Protein AF-A0A929V0P8-F1 (afdb_monomer)

Sequence (189 aa):
KQVPHEVINALYHPNKSDSSVAFAEKVAVSTLSLRKTYILVWSNYGGTAKPGGDFMGQGGRNIAGFTFLEFPRVARVGNKTTYTVGTQTFTEDEVLVLPGGVDPNDLYAGYSPSEASRRWATLDDYIADFQAGFFENGAVPAGQFIITAPTRQSFQESVAMLQDAHRGAGSNNNVTYTHRPVDSKTGKP

Solvent-accessible surface area (backbone atoms only — not comparable to full-atom values): 10633 Å² total; per-residue (Å²): 129,87,77,85,52,37,50,59,52,19,52,56,44,23,45,98,88,36,50,34,66,57,45,52,48,48,52,53,53,38,23,44,53,28,29,57,32,40,35,38,36,20,23,43,60,94,89,41,74,38,87,28,58,72,37,70,88,51,75,36,67,36,37,50,22,51,43,78,50,75,83,49,51,74,48,73,60,88,95,44,48,33,40,33,49,93,93,48,75,44,41,63,62,20,39,49,75,42,60,33,43,66,27,95,91,41,71,82,66,24,20,27,58,44,66,64,44,45,61,55,50,54,51,50,52,50,50,50,53,46,50,51,43,26,71,77,66,77,40,73,50,69,46,74,49,79,47,73,26,84,41,75,65,57,38,51,54,52,50,52,51,52,52,65,75,60,66,77,78,70,100,79,54,58,64,48,76,47,83,39,63,41,42,89,89,74,78,41,116

Foldseek 3Di:
DPDDQLVVVQCQDQDPPDGNVRVVVCVLVCLQADQKWKKFWWFADPNDTDTFDQCPVVVNPGTPHIDTDDPFDWDDDPPWIWTDDDPDIYTPRGMDMDGSDADPVHRPSGDHNNVVCVVVVVVVVVVVVQVVCCVVPVAGAQEEDEDEDQDPVRQVVVVVVVCVVPVPDDPHHHYHYDYDHQDPVPRHD

Nearest PDB structures (foldseek):
  9itd-assembly2_C  TM=4.470E-01  e=1.936E+00  Homo sapiens
  1a4i-assembly1_A  TM=4.552E-01  e=6.961E+00  Homo sapiens
  9isr-assembly2_C  TM=3.944E-01  e=5.055E+00  Homo sapiens
  9ise-assembly2_C  TM=3.914E-01  e=6.961E+00  Homo sapiens

Radius of gyration: 24.53 Å; Cα contacts (8 Å, |Δi|>4): 289; chains: 1; bounding box: 74×37×62 Å

Structure (mmCIF, N/CA/C/O backbone):
data_AF-A0A929V0P8-F1
#
_entry.id   AF-A0A929V0P8-F1
#
loop_
_atom_site.group_PDB
_atom_site.id
_atom_site.type_symbol
_atom_site.label_atom_id
_atom_site.label_alt_id
_atom_site.label_comp_id
_atom_site.label_asym_id
_atom_site.label_entity_id
_atom_site.label_seq_id
_atom_site.pdbx_PDB_ins_code
_atom_site.Cartn_x
_atom_site.Cartn_y
_atom_site.Cartn_z
_atom_site.occupancy
_atom_site.B_iso_or_equiv
_atom_site.auth_seq_id
_atom_site.auth_comp_id
_atom_site.auth_asym_id
_atom_site.auth_atom_id
_atom_site.pdbx_PDB_model_num
ATOM 1 N N . LYS A 1 1 ? 37.643 -3.644 -10.393 1.00 44.16 1 LYS A N 1
ATOM 2 C CA . LYS A 1 1 ? 36.555 -2.738 -10.841 1.00 44.16 1 LYS A CA 1
ATOM 3 C C . LYS A 1 1 ? 35.328 -3.056 -9.999 1.00 44.16 1 LYS A C 1
ATOM 5 O O . LYS A 1 1 ? 34.924 -4.209 -10.023 1.00 44.16 1 LYS A O 1
ATOM 10 N N . GLN A 1 2 ? 34.798 -2.104 -9.224 1.00 43.72 2 GLN A N 1
ATOM 11 C CA . GLN A 1 2 ? 33.484 -2.276 -8.593 1.00 43.72 2 GLN A CA 1
ATOM 12 C C . GLN A 1 2 ? 32.455 -2.463 -9.710 1.00 43.72 2 GLN A C 1
ATOM 14 O O . GLN A 1 2 ? 32.420 -1.669 -10.649 1.00 43.72 2 GLN A O 1
ATOM 19 N N . VAL A 1 3 ? 31.694 -3.550 -9.651 1.00 53.44 3 VAL A N 1
ATOM 20 C CA . VAL A 1 3 ? 30.548 -3.753 -10.535 1.00 53.44 3 VAL A CA 1
ATOM 21 C C . VAL A 1 3 ? 29.443 -2.845 -9.991 1.00 53.44 3 VAL A C 1
ATOM 23 O O . VAL A 1 3 ? 29.079 -3.011 -8.825 1.00 53.44 3 VAL A O 1
ATOM 26 N N . PRO A 1 4 ? 28.946 -1.859 -10.758 1.00 57.34 4 PRO A N 1
ATOM 27 C CA . PRO A 1 4 ? 27.806 -1.070 -10.324 1.00 57.34 4 PRO A CA 1
ATOM 28 C C . PRO A 1 4 ? 26.617 -2.017 -10.178 1.00 57.34 4 PRO A C 1
ATOM 30 O O . PRO A 1 4 ? 26.181 -2.641 -11.145 1.00 57.34 4 PRO A O 1
ATOM 33 N N . HIS A 1 5 ? 26.125 -2.165 -8.954 1.00 69.88 5 HIS A N 1
ATOM 34 C CA . HIS A 1 5 ? 24.860 -2.834 -8.713 1.00 69.88 5 HIS A CA 1
ATOM 35 C C . HIS A 1 5 ? 23.775 -1.760 -8.733 1.00 69.88 5 HIS A C 1
ATOM 37 O O . HIS A 1 5 ? 23.528 -1.117 -7.716 1.00 69.88 5 HIS A O 1
ATOM 43 N N . GLU A 1 6 ? 23.147 -1.563 -9.894 1.00 75.56 6 GLU A N 1
ATOM 44 C CA . GLU A 1 6 ? 22.036 -0.612 -10.089 1.00 75.56 6 GLU A CA 1
ATOM 45 C C . GLU A 1 6 ? 20.936 -0.801 -9.032 1.00 75.56 6 GLU A C 1
ATOM 47 O O . GLU A 1 6 ? 20.414 0.167 -8.492 1.00 75.56 6 GLU A O 1
ATOM 52 N N . VAL A 1 7 ? 20.692 -2.048 -8.616 1.00 77.00 7 VAL A N 1
ATOM 53 C CA . VAL A 1 7 ? 19.788 -2.385 -7.503 1.00 77.00 7 VAL A CA 1
ATOM 54 C C . VAL A 1 7 ? 20.213 -1.742 -6.181 1.00 77.00 7 VAL A C 1
ATOM 56 O O . VAL A 1 7 ? 19.381 -1.193 -5.468 1.00 77.00 7 VAL A O 1
ATOM 59 N N . ILE A 1 8 ? 21.502 -1.791 -5.836 1.00 80.88 8 ILE A N 1
ATOM 60 C CA . ILE A 1 8 ? 22.011 -1.194 -4.595 1.00 80.88 8 ILE A CA 1
ATOM 61 C C . ILE A 1 8 ? 21.879 0.327 -4.662 1.00 80.88 8 ILE A C 1
ATOM 63 O O . ILE A 1 8 ? 21.457 0.945 -3.690 1.00 80.88 8 ILE A O 1
ATOM 67 N N . ASN A 1 9 ? 22.163 0.931 -5.818 1.00 83.44 9 ASN A N 1
ATOM 68 C CA . ASN A 1 9 ? 21.961 2.364 -6.009 1.00 83.44 9 ASN A CA 1
ATOM 69 C C . ASN A 1 9 ? 20.478 2.752 -5.871 1.00 83.44 9 ASN A C 1
ATOM 71 O O . ASN A 1 9 ? 20.157 3.699 -5.157 1.00 83.44 9 ASN A O 1
ATOM 75 N N . ALA A 1 10 ? 19.575 1.966 -6.461 1.00 84.81 10 ALA A N 1
ATOM 76 C CA . ALA A 1 10 ? 18.136 2.138 -6.310 1.00 84.81 10 ALA A CA 1
ATOM 77 C C . ALA A 1 10 ? 17.666 1.934 -4.859 1.00 84.81 10 ALA A C 1
ATOM 79 O O . ALA A 1 10 ? 16.699 2.553 -4.450 1.00 84.81 10 ALA A O 1
ATOM 80 N N . LEU A 1 11 ? 18.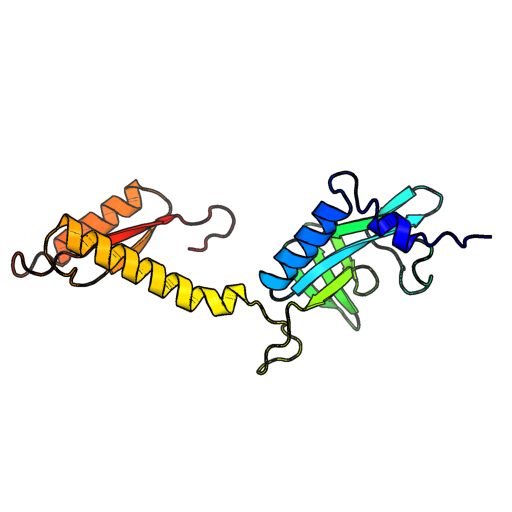334 1.124 -4.036 1.00 84.06 11 LEU A N 1
ATOM 81 C CA . LEU A 1 11 ? 18.018 1.036 -2.602 1.00 84.06 11 LEU A CA 1
ATOM 82 C C . LEU A 1 11 ? 18.519 2.252 -1.811 1.00 84.06 11 LEU A C 1
ATOM 84 O O . LEU A 1 11 ? 17.882 2.657 -0.838 1.00 84.06 11 LEU A O 1
ATOM 88 N N . TYR A 1 12 ? 19.640 2.853 -2.221 1.00 84.69 12 TYR A N 1
ATOM 89 C CA . TYR A 1 12 ? 20.137 4.090 -1.615 1.00 84.69 12 TYR A CA 1
ATOM 90 C C . TYR A 1 12 ? 19.301 5.318 -2.007 1.00 84.69 12 TYR A C 1
ATOM 92 O O . TYR A 1 12 ? 19.104 6.210 -1.181 1.00 84.69 12 TYR A O 1
ATOM 100 N N . HIS A 1 13 ? 18.776 5.333 -3.235 1.00 85.94 13 HIS A N 1
ATOM 101 C CA . HIS A 1 13 ? 17.943 6.399 -3.795 1.00 85.94 13 HIS A CA 1
ATOM 102 C C . HIS A 1 13 ? 16.663 5.811 -4.420 1.00 85.94 13 HIS A C 1
ATOM 104 O O . HIS A 1 13 ? 16.530 5.776 -5.645 1.00 85.94 13 HIS A O 1
ATOM 110 N N . PRO A 1 14 ? 15.719 5.328 -3.594 1.00 86.06 14 PRO A N 1
ATOM 111 C CA . PRO A 1 14 ? 14.552 4.576 -4.062 1.00 86.06 14 PRO A CA 1
ATOM 112 C C . PRO A 1 14 ? 13.595 5.405 -4.900 1.00 86.06 14 PRO A C 1
ATOM 114 O O . PRO A 1 14 ? 13.052 4.910 -5.887 1.00 86.06 14 PRO A O 1
ATOM 117 N N . ASN A 1 15 ? 13.390 6.666 -4.539 1.00 86.38 15 ASN A N 1
ATOM 118 C CA . ASN A 1 15 ? 12.610 7.610 -5.323 1.00 86.38 15 ASN A CA 1
ATOM 119 C C . ASN A 1 15 ? 13.004 9.048 -4.938 1.00 86.38 15 ASN A C 1
ATOM 121 O O . ASN A 1 15 ? 13.913 9.270 -4.142 1.00 86.38 15 ASN A O 1
ATOM 125 N N . LYS A 1 16 ? 12.330 10.044 -5.521 1.00 86.62 16 LYS A N 1
ATOM 126 C CA . LYS A 1 16 ? 12.611 11.466 -5.250 1.00 86.62 16 LYS A CA 1
ATOM 127 C C . LYS A 1 16 ? 12.125 11.948 -3.878 1.00 86.62 16 LYS A C 1
ATOM 129 O O . LYS A 1 16 ? 12.502 13.038 -3.463 1.00 86.62 16 LYS A O 1
ATOM 134 N N . SER A 1 17 ? 11.250 11.189 -3.229 1.00 85.81 17 SER A N 1
ATOM 135 C CA . SER A 1 17 ? 10.573 11.563 -1.986 1.00 85.81 17 SER A CA 1
ATOM 136 C C . SER A 1 17 ? 11.201 10.914 -0.754 1.00 85.81 17 SER A C 1
ATOM 138 O O . SER A 1 17 ? 11.116 11.482 0.330 1.00 85.81 17 SER A O 1
ATOM 140 N N . ASP A 1 18 ? 11.841 9.758 -0.919 1.00 87.06 18 ASP A N 1
ATOM 141 C CA . ASP A 1 18 ? 12.301 8.909 0.170 1.00 87.06 18 ASP A CA 1
ATOM 142 C C . ASP A 1 18 ? 13.815 8.721 0.141 1.00 87.06 18 ASP A C 1
ATOM 144 O O . ASP A 1 18 ? 14.406 8.380 -0.884 1.00 87.06 18 ASP A O 1
ATOM 148 N N . SER A 1 19 ? 14.437 8.878 1.310 1.00 88.50 19 SER A N 1
ATOM 149 C CA . SER A 1 19 ? 15.792 8.385 1.552 1.00 88.50 19 SER A CA 1
ATOM 150 C C . SER A 1 19 ? 15.785 6.864 1.729 1.00 88.50 19 SER A C 1
ATOM 152 O O . SER A 1 19 ? 14.743 6.261 1.993 1.00 88.50 19 SER A O 1
ATOM 154 N N . SER A 1 20 ? 16.959 6.236 1.654 1.00 87.88 20 SER A N 1
ATOM 155 C CA . SER A 1 20 ? 17.114 4.801 1.929 1.00 87.88 20 SER A CA 1
ATOM 156 C C . SER A 1 20 ? 16.545 4.380 3.287 1.00 87.88 20 SER A C 1
ATOM 158 O O . SER A 1 20 ? 15.873 3.356 3.389 1.00 87.88 20 SER A O 1
ATOM 160 N N . VAL A 1 21 ? 16.771 5.194 4.323 1.00 89.69 21 VAL A N 1
ATOM 161 C CA . VAL A 1 21 ? 16.290 4.939 5.687 1.00 89.69 21 VAL A CA 1
ATOM 162 C C . VAL A 1 21 ? 14.768 5.038 5.745 1.00 89.69 21 VAL A C 1
ATOM 164 O O . VAL A 1 21 ? 14.123 4.112 6.228 1.00 89.69 21 VAL A O 1
ATOM 167 N N . ALA A 1 22 ? 14.189 6.109 5.193 1.00 89.12 22 ALA A N 1
ATOM 168 C CA . ALA A 1 22 ? 12.739 6.293 5.175 1.00 89.12 22 ALA A CA 1
ATOM 169 C C . ALA A 1 22 ? 12.040 5.193 4.364 1.00 89.12 22 ALA A C 1
ATOM 171 O O . ALA A 1 22 ? 10.989 4.692 4.752 1.00 89.12 22 ALA A O 1
ATOM 172 N N . PHE A 1 23 ? 12.635 4.772 3.248 1.00 90.69 23 PHE A N 1
ATOM 173 C CA . PHE A 1 23 ? 12.118 3.667 2.452 1.00 90.69 23 PHE A CA 1
ATOM 174 C C . PHE A 1 23 ? 12.163 2.342 3.217 1.00 90.69 23 PHE A C 1
ATOM 176 O O . PHE A 1 23 ? 11.156 1.639 3.259 1.00 90.69 23 PHE A O 1
ATOM 183 N N . ALA A 1 24 ? 13.284 2.019 3.869 1.00 90.19 24 ALA A N 1
ATOM 184 C CA . ALA A 1 24 ? 13.404 0.814 4.688 1.00 90.19 24 ALA A CA 1
ATOM 185 C C . ALA A 1 24 ? 12.393 0.803 5.848 1.00 90.19 24 ALA A C 1
ATOM 187 O O . ALA A 1 24 ? 11.753 -0.218 6.098 1.00 90.19 24 ALA A O 1
ATOM 188 N N . GLU A 1 25 ? 12.192 1.946 6.507 1.00 91.50 25 GLU A N 1
ATOM 189 C CA . GLU A 1 25 ? 11.180 2.106 7.552 1.00 91.50 25 GLU A CA 1
ATOM 190 C C . GLU A 1 25 ? 9.766 1.872 7.005 1.00 91.50 25 GLU A C 1
ATOM 192 O O . GLU A 1 25 ? 9.008 1.087 7.573 1.00 91.50 25 GLU A O 1
ATOM 197 N N . LYS A 1 26 ? 9.423 2.453 5.849 1.00 91.31 26 LYS A N 1
ATOM 198 C CA . LYS A 1 26 ? 8.132 2.203 5.188 1.00 91.31 26 LYS A CA 1
ATOM 199 C C . LYS A 1 26 ? 7.945 0.737 4.809 1.00 91.31 26 LYS A C 1
ATOM 201 O O . LYS A 1 26 ? 6.844 0.210 4.974 1.00 91.31 26 LYS A O 1
ATOM 206 N N . VAL A 1 27 ? 8.989 0.052 4.332 1.00 90.50 27 VAL A N 1
ATOM 207 C CA . VAL A 1 27 ? 8.930 -1.397 4.072 1.00 90.50 27 VAL A CA 1
ATOM 208 C C . VAL A 1 27 ? 8.619 -2.147 5.367 1.00 90.50 27 VAL A C 1
ATOM 210 O O . VAL A 1 27 ? 7.708 -2.971 5.379 1.00 90.50 27 VAL A O 1
ATOM 213 N N . ALA A 1 28 ? 9.307 -1.838 6.467 1.00 88.75 28 ALA A N 1
ATOM 214 C CA . ALA A 1 28 ? 9.074 -2.492 7.752 1.00 88.75 28 ALA A CA 1
ATOM 215 C C . ALA A 1 28 ? 7.646 -2.249 8.273 1.00 88.75 28 ALA A C 1
ATOM 217 O O . ALA A 1 28 ? 6.920 -3.203 8.556 1.00 88.75 28 ALA A O 1
ATOM 218 N N . VAL A 1 29 ? 7.206 -0.989 8.327 1.00 89.44 29 VAL A N 1
ATOM 219 C CA . VAL A 1 29 ? 5.868 -0.610 8.809 1.00 89.44 29 VAL A CA 1
ATOM 220 C C . VAL A 1 29 ? 4.772 -1.230 7.947 1.00 89.44 29 VAL A C 1
ATOM 222 O O . VAL A 1 29 ? 3.825 -1.805 8.484 1.00 89.44 29 VAL A O 1
ATOM 225 N N . SER A 1 30 ? 4.897 -1.164 6.619 1.00 87.81 30 SER A N 1
ATOM 226 C CA . SER A 1 30 ? 3.900 -1.743 5.709 1.00 87.81 30 SER A CA 1
ATOM 227 C C . SER A 1 30 ? 3.808 -3.259 5.859 1.00 87.81 30 SER A C 1
ATOM 229 O O . SER A 1 30 ? 2.704 -3.785 5.929 1.00 87.81 30 SER A O 1
ATOM 231 N N . THR A 1 31 ? 4.940 -3.951 6.000 1.00 85.31 31 THR A N 1
ATOM 232 C CA . THR A 1 31 ? 4.988 -5.413 6.170 1.00 85.31 31 THR A CA 1
ATOM 233 C C . THR A 1 31 ? 4.362 -5.850 7.500 1.00 85.31 31 THR A C 1
ATOM 235 O O . THR A 1 31 ? 3.724 -6.894 7.567 1.00 85.31 31 THR A O 1
ATOM 238 N N . LEU A 1 32 ? 4.486 -5.043 8.558 1.00 83.56 32 LEU A N 1
ATOM 239 C CA . LEU A 1 32 ? 3.861 -5.316 9.860 1.00 83.56 32 LEU A CA 1
ATOM 240 C C . LEU A 1 32 ? 2.377 -4.924 9.922 1.00 83.56 32 LEU A C 1
ATOM 242 O O . LEU A 1 32 ? 1.624 -5.474 10.726 1.00 83.56 32 LEU A O 1
ATOM 246 N N . SER A 1 33 ? 1.956 -3.975 9.087 1.00 83.12 33 SER A N 1
ATOM 247 C CA . SER A 1 33 ? 0.598 -3.421 9.133 1.00 83.12 33 SER A CA 1
ATOM 248 C C . SER A 1 33 ? -0.337 -4.049 8.105 1.00 83.12 33 SER A C 1
ATOM 250 O O . SER A 1 33 ? -1.532 -4.211 8.352 1.00 83.12 33 SER A O 1
ATOM 252 N N . LEU A 1 34 ? 0.187 -4.438 6.945 1.00 85.25 34 LEU A N 1
ATOM 253 C CA . LEU A 1 34 ? -0.572 -4.961 5.816 1.00 85.25 34 LEU A CA 1
ATOM 254 C C . LEU A 1 34 ? -0.308 -6.455 5.651 1.00 85.25 34 LEU A C 1
ATOM 256 O O . LEU A 1 34 ? 0.777 -6.948 5.930 1.00 85.25 34 LEU A O 1
ATOM 260 N N . ARG A 1 35 ? -1.297 -7.192 5.130 1.00 84.31 35 ARG A N 1
ATOM 261 C CA . ARG A 1 35 ? -1.106 -8.621 4.818 1.00 84.31 35 ARG A CA 1
ATOM 262 C C . ARG A 1 35 ? -0.042 -8.828 3.739 1.00 84.31 35 ARG A C 1
ATOM 264 O O . ARG A 1 35 ? 0.700 -9.809 3.765 1.00 84.31 35 ARG A O 1
ATOM 271 N N . LYS A 1 36 ? 0.001 -7.906 2.775 1.00 89.19 36 LYS A N 1
ATOM 272 C CA . LYS A 1 36 ? 0.958 -7.867 1.670 1.00 89.19 36 LYS A CA 1
ATOM 273 C C . LYS A 1 36 ? 1.359 -6.426 1.396 1.00 89.19 36 LYS A C 1
ATOM 275 O O . LYS A 1 36 ? 0.489 -5.563 1.270 1.00 89.19 36 LYS A O 1
ATOM 280 N N . THR A 1 37 ? 2.655 -6.210 1.240 1.00 91.38 37 THR A N 1
ATOM 281 C CA . THR A 1 37 ? 3.232 -4.963 0.746 1.00 91.38 37 THR A CA 1
ATOM 282 C C . THR A 1 37 ? 3.552 -5.127 -0.732 1.00 91.38 37 THR A C 1
ATOM 284 O O . THR A 1 37 ? 4.218 -6.084 -1.125 1.00 91.38 37 THR A O 1
ATOM 287 N N . TYR A 1 38 ? 3.074 -4.192 -1.550 1.00 93.19 38 TYR A N 1
ATOM 288 C CA . TYR A 1 38 ? 3.276 -4.187 -2.997 1.00 93.19 38 TYR A CA 1
ATOM 289 C C . TYR A 1 38 ? 4.222 -3.049 -3.369 1.00 93.19 38 TYR A C 1
ATOM 291 O O . TYR A 1 38 ? 3.956 -1.888 -3.054 1.00 93.19 38 TYR A O 1
ATOM 299 N N . ILE A 1 39 ? 5.322 -3.374 -4.040 1.00 93.19 39 ILE A N 1
ATOM 300 C CA . ILE A 1 39 ? 6.343 -2.411 -4.453 1.00 93.19 39 ILE A CA 1
ATOM 301 C C . ILE A 1 39 ? 6.495 -2.506 -5.969 1.00 93.19 39 ILE A C 1
ATOM 303 O O . ILE A 1 39 ? 6.953 -3.517 -6.494 1.00 93.19 39 ILE A O 1
ATOM 307 N N . LEU A 1 40 ? 6.115 -1.445 -6.674 1.00 92.44 40 LEU A N 1
ATOM 308 C CA . LEU A 1 40 ? 6.374 -1.284 -8.097 1.00 92.44 40 LEU A CA 1
ATOM 309 C C . LEU A 1 40 ? 7.862 -1.023 -8.320 1.00 92.44 40 LEU A C 1
ATOM 311 O O . LEU A 1 40 ? 8.431 -0.097 -7.731 1.00 92.44 40 LEU A O 1
ATOM 315 N N . VAL A 1 41 ? 8.464 -1.803 -9.211 1.00 91.12 41 VAL A N 1
ATOM 316 C CA . VAL A 1 41 ? 9.830 -1.585 -9.680 1.00 91.12 41 VAL A CA 1
ATOM 317 C C . VAL A 1 41 ? 9.791 -0.637 -10.873 1.00 91.12 41 VAL A C 1
ATOM 319 O O . VAL A 1 41 ? 9.023 -0.822 -11.816 1.00 91.12 41 VAL A O 1
ATOM 322 N N . TRP A 1 42 ? 10.615 0.403 -10.829 1.00 90.19 42 TRP A N 1
ATOM 323 C CA . TRP A 1 42 ? 10.840 1.284 -11.967 1.00 90.19 42 TRP A CA 1
ATOM 324 C C . TRP A 1 42 ? 12.044 0.790 -12.746 1.00 90.19 42 TRP A C 1
ATOM 326 O O . TRP A 1 42 ? 13.086 0.514 -12.152 1.00 90.19 42 TRP A O 1
ATOM 336 N N . SER A 1 43 ? 11.925 0.737 -14.069 1.00 88.25 43 SER A N 1
ATOM 337 C CA . SER A 1 43 ? 13.014 0.324 -14.952 1.00 88.25 43 SER A CA 1
ATOM 338 C C . SER A 1 43 ? 13.589 1.511 -15.723 1.00 88.25 43 SER A C 1
ATOM 340 O O . SER A 1 43 ? 12.876 2.428 -16.135 1.00 88.25 43 SER A O 1
ATOM 342 N N . ASN A 1 44 ? 14.899 1.494 -15.940 1.00 84.56 44 ASN A N 1
ATOM 343 C CA . ASN A 1 44 ? 15.647 2.461 -16.721 1.00 84.56 44 ASN A CA 1
ATOM 344 C C . ASN A 1 44 ? 15.725 1.989 -18.176 1.00 84.56 44 ASN A C 1
ATOM 346 O O . ASN A 1 44 ? 16.389 1.001 -18.489 1.00 84.56 44 ASN A O 1
ATOM 350 N N . TYR A 1 45 ? 15.081 2.729 -19.074 1.00 79.12 45 TYR A N 1
ATOM 351 C CA . TYR A 1 45 ? 15.171 2.511 -20.512 1.00 79.12 45 TYR A CA 1
ATOM 352 C C . TYR A 1 45 ? 15.853 3.714 -21.158 1.00 79.12 45 TYR A C 1
ATOM 354 O O . TYR A 1 45 ? 15.247 4.775 -21.310 1.00 79.12 45 TYR A O 1
ATOM 362 N N . GLY A 1 46 ? 17.126 3.554 -21.532 1.00 73.44 46 GLY A N 1
ATOM 363 C CA . GLY A 1 46 ? 17.882 4.591 -22.241 1.00 73.44 46 GLY A CA 1
ATOM 364 C C . GLY A 1 46 ? 18.066 5.888 -21.444 1.00 73.44 46 GLY A C 1
ATOM 365 O O . GLY A 1 46 ? 18.012 6.967 -22.024 1.00 73.44 46 GLY A O 1
ATOM 366 N N . GLY A 1 47 ? 18.229 5.800 -20.120 1.00 76.19 47 GLY A N 1
ATOM 367 C CA . GLY A 1 47 ? 18.396 6.956 -19.230 1.00 76.19 47 GLY A CA 1
ATOM 368 C C . GLY A 1 47 ? 17.084 7.547 -18.708 1.00 76.19 47 GLY A C 1
ATOM 369 O O . GLY A 1 47 ? 17.114 8.498 -17.932 1.00 76.19 47 GLY A O 1
ATOM 370 N N . THR A 1 48 ? 15.933 6.993 -19.104 1.00 81.44 48 THR A N 1
ATOM 371 C CA . THR A 1 48 ? 14.616 7.427 -18.624 1.00 81.44 48 THR A CA 1
ATOM 372 C C . THR A 1 48 ? 13.999 6.362 -17.725 1.00 81.44 48 THR A C 1
ATOM 374 O O . THR A 1 48 ? 13.779 5.230 -18.158 1.00 81.44 48 THR A O 1
ATOM 377 N N . ALA A 1 49 ? 13.676 6.740 -16.487 1.00 85.38 49 ALA A N 1
ATOM 378 C CA . ALA A 1 49 ? 12.929 5.890 -15.566 1.00 85.38 49 ALA A CA 1
ATOM 379 C C . ALA A 1 49 ? 11.462 5.785 -16.010 1.00 85.38 49 ALA A C 1
ATOM 381 O O . ALA A 1 49 ? 10.788 6.800 -16.199 1.00 85.38 49 ALA A O 1
ATOM 382 N N . LYS A 1 50 ? 10.967 4.558 -16.168 1.00 86.75 50 LYS A N 1
ATOM 383 C CA . LYS A 1 50 ? 9.570 4.254 -16.492 1.00 86.75 50 LYS A CA 1
ATOM 384 C C . LYS A 1 50 ? 8.979 3.316 -15.434 1.00 86.75 50 LYS A C 1
ATOM 386 O O . LYS A 1 50 ? 9.717 2.484 -14.905 1.00 86.75 50 LYS A O 1
ATOM 391 N N . PRO A 1 51 ? 7.680 3.448 -15.111 1.00 87.19 51 PRO A N 1
ATOM 392 C CA . PRO A 1 51 ? 7.025 2.540 -14.179 1.00 87.19 51 PRO A CA 1
ATOM 393 C C . PRO A 1 51 ? 6.907 1.151 -14.814 1.00 87.19 51 PRO A C 1
ATOM 395 O O . PRO A 1 51 ? 6.501 1.043 -15.972 1.00 87.19 51 PRO A O 1
ATOM 398 N N . GLY A 1 52 ? 7.254 0.107 -14.061 1.00 82.38 52 GLY A N 1
ATOM 399 C CA . GLY A 1 52 ? 7.240 -1.273 -14.540 1.00 82.38 52 GLY A CA 1
ATOM 400 C C . GLY A 1 52 ? 8.403 -1.609 -15.476 1.00 82.38 52 GLY A C 1
ATOM 401 O O . GLY A 1 52 ? 9.476 -0.997 -15.421 1.00 82.38 52 GLY A O 1
ATOM 402 N N . GLY A 1 53 ? 8.187 -2.600 -16.337 1.00 75.88 53 GLY A N 1
ATOM 403 C CA . GLY A 1 53 ? 9.215 -3.211 -17.177 1.00 75.88 53 GLY A CA 1
ATOM 404 C C . GLY A 1 53 ? 9.790 -4.513 -16.612 1.00 75.88 53 GLY A C 1
ATOM 405 O O . GLY A 1 53 ? 9.699 -4.802 -15.423 1.00 75.88 53 GLY A O 1
ATOM 406 N N . ASP A 1 54 ? 10.394 -5.303 -17.499 1.00 71.25 54 ASP A N 1
ATOM 407 C CA . ASP A 1 54 ? 10.984 -6.600 -17.166 1.00 71.25 54 ASP A CA 1
ATOM 408 C C . ASP A 1 54 ? 12.302 -6.425 -16.390 1.00 71.25 54 ASP A C 1
ATOM 410 O O . ASP A 1 54 ? 13.381 -6.276 -16.977 1.00 71.25 54 ASP A O 1
ATOM 414 N N . PHE A 1 55 ? 12.216 -6.395 -15.057 1.00 70.69 55 PHE A N 1
ATOM 415 C CA . PHE A 1 55 ? 13.395 -6.362 -14.184 1.00 70.69 55 PHE A CA 1
ATOM 416 C C . PHE A 1 55 ? 13.946 -7.768 -13.893 1.00 70.69 55 PHE A C 1
ATOM 418 O O . PHE A 1 55 ? 15.145 -7.922 -13.631 1.00 70.69 55 PHE A O 1
ATOM 425 N N . MET A 1 56 ? 13.093 -8.797 -13.964 1.00 64.38 56 MET A N 1
ATOM 426 C CA . MET A 1 56 ? 13.457 -10.193 -13.698 1.00 64.38 56 MET A CA 1
ATOM 427 C C . MET A 1 56 ? 14.304 -10.782 -14.830 1.00 64.38 56 MET A C 1
ATOM 429 O O . MET A 1 56 ? 15.357 -11.368 -14.575 1.00 64.38 56 MET A O 1
ATOM 433 N N . GLY A 1 57 ? 13.914 -10.558 -16.085 1.00 62.41 57 GLY A N 1
ATOM 434 C CA . GLY A 1 57 ? 14.630 -11.028 -17.271 1.00 62.41 57 GLY A CA 1
ATOM 435 C C . GLY A 1 57 ? 15.993 -10.364 -17.483 1.00 62.41 57 GLY A C 1
ATOM 436 O O . GLY A 1 57 ? 16.836 -10.901 -18.201 1.00 62.41 57 GLY A O 1
ATOM 437 N N . GLN A 1 58 ? 16.260 -9.234 -16.818 1.00 65.19 58 GLN A N 1
ATOM 438 C CA . GLN A 1 58 ? 17.544 -8.522 -16.889 1.00 65.19 58 GLN A CA 1
ATOM 439 C C . GLN A 1 58 ? 18.388 -8.626 -15.611 1.00 65.19 58 GLN A C 1
ATOM 441 O O . GLN A 1 58 ? 19.403 -7.933 -15.483 1.00 65.19 58 GLN A O 1
ATOM 446 N N . GLY A 1 59 ? 17.999 -9.483 -14.658 1.00 65.50 59 GLY A N 1
ATOM 447 C CA . GLY A 1 59 ? 18.745 -9.700 -13.415 1.00 65.50 59 GLY A CA 1
ATOM 448 C C . GLY A 1 59 ? 18.932 -8.424 -12.587 1.00 65.50 59 GLY A C 1
ATOM 449 O O . GLY A 1 59 ? 19.993 -8.229 -11.993 1.00 65.50 59 GLY A O 1
ATOM 450 N N . GLY A 1 60 ? 17.948 -7.518 -12.612 1.00 68.25 60 GLY A N 1
ATOM 451 C CA . GLY A 1 60 ? 17.966 -6.257 -11.866 1.00 68.25 60 GLY A CA 1
ATOM 452 C C . GLY A 1 60 ? 18.927 -5.182 -12.394 1.00 68.25 60 GLY A C 1
ATOM 453 O O . GLY A 1 60 ? 19.134 -4.166 -11.735 1.00 68.25 60 GLY A O 1
ATOM 454 N N . ARG A 1 61 ? 19.528 -5.369 -13.577 1.00 73.44 61 ARG A N 1
ATOM 455 C CA . ARG A 1 61 ? 20.494 -4.412 -14.160 1.00 73.44 61 ARG A CA 1
ATOM 456 C C . ARG A 1 61 ? 19.869 -3.119 -14.673 1.00 73.44 61 ARG A C 1
ATOM 458 O O . ARG A 1 61 ? 20.588 -2.179 -14.980 1.00 73.44 61 ARG A O 1
ATOM 465 N N . ASN A 1 62 ? 18.553 -3.084 -14.799 1.00 81.62 62 ASN A N 1
ATOM 466 C CA . ASN A 1 62 ? 17.791 -1.954 -15.304 1.00 81.62 62 ASN A CA 1
ATOM 467 C C . ASN A 1 62 ? 16.948 -1.289 -14.212 1.00 81.62 62 ASN A C 1
ATOM 469 O O . ASN A 1 62 ? 16.105 -0.476 -14.551 1.00 81.62 62 ASN A O 1
ATOM 473 N N . ILE A 1 63 ? 17.132 -1.596 -12.926 1.00 86.56 63 ILE A N 1
ATOM 474 C CA . ILE A 1 63 ? 16.300 -0.990 -11.877 1.00 86.56 63 ILE A CA 1
ATOM 475 C C . ILE A 1 63 ? 16.681 0.482 -11.682 1.00 86.56 63 ILE A C 1
ATOM 477 O O . ILE A 1 63 ? 17.835 0.809 -11.426 1.00 86.56 63 ILE A O 1
ATOM 481 N N . ALA A 1 64 ? 15.688 1.361 -11.793 1.00 88.06 64 ALA A N 1
ATOM 482 C CA . ALA A 1 64 ? 15.799 2.804 -11.604 1.00 88.06 64 ALA A CA 1
ATOM 483 C C . ALA A 1 64 ? 15.290 3.281 -10.235 1.00 88.06 64 ALA A C 1
ATOM 485 O O . ALA A 1 64 ? 15.623 4.388 -9.822 1.00 88.06 64 ALA A O 1
ATOM 486 N N . GLY A 1 65 ? 14.446 2.494 -9.562 1.00 89.88 65 GLY A N 1
ATOM 487 C CA . GLY A 1 65 ? 13.837 2.887 -8.292 1.00 89.88 65 GLY A CA 1
ATOM 488 C C . GLY A 1 65 ? 12.600 2.071 -7.930 1.00 89.88 65 GLY A C 1
ATOM 489 O O . GLY A 1 65 ? 12.270 1.081 -8.587 1.00 89.88 65 GLY A O 1
ATOM 490 N N . PHE A 1 66 ? 11.908 2.516 -6.883 1.00 91.88 66 PHE A N 1
ATOM 491 C CA . PHE A 1 66 ? 10.794 1.807 -6.261 1.00 91.88 66 PHE A CA 1
ATOM 492 C C . PHE A 1 66 ? 9.660 2.752 -5.855 1.00 91.88 66 PHE A C 1
ATOM 494 O O . PHE A 1 66 ? 9.871 3.899 -5.454 1.00 91.88 66 PHE A O 1
ATOM 501 N N . THR A 1 67 ? 8.424 2.266 -5.917 1.00 92.06 67 THR A N 1
ATOM 502 C CA . THR A 1 67 ? 7.248 2.990 -5.411 1.00 92.06 67 THR A CA 1
ATOM 503 C C . THR A 1 67 ? 6.272 2.022 -4.765 1.00 92.06 67 THR A C 1
ATOM 505 O O . THR A 1 67 ? 6.015 0.951 -5.304 1.00 92.06 67 THR A O 1
ATOM 508 N N . PHE A 1 68 ? 5.714 2.390 -3.615 1.00 92.06 68 PHE A N 1
ATOM 509 C CA . PHE A 1 68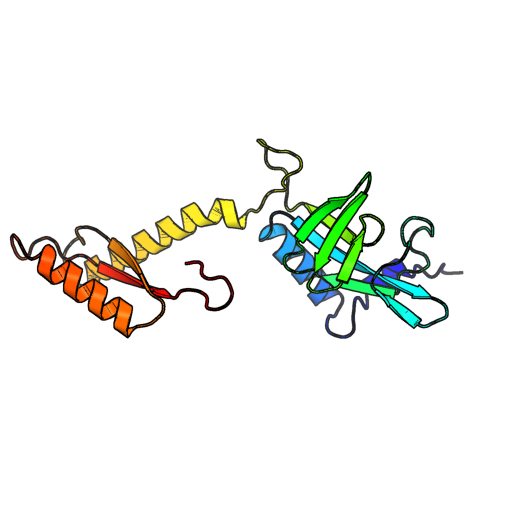 ? 4.676 1.590 -2.971 1.00 92.06 68 PHE A CA 1
ATOM 510 C C . PHE A 1 68 ? 3.368 1.687 -3.755 1.00 92.06 68 PHE A C 1
ATOM 512 O O . PHE A 1 68 ? 2.919 2.780 -4.099 1.00 92.06 68 PHE A O 1
ATOM 519 N N . LEU A 1 69 ? 2.753 0.538 -4.023 1.00 90.75 69 LEU A N 1
ATOM 520 C CA . LEU A 1 69 ? 1.397 0.471 -4.547 1.00 90.75 69 LEU A CA 1
ATOM 521 C C . LEU A 1 69 ? 0.440 0.320 -3.368 1.00 90.75 69 LEU A C 1
ATOM 523 O O . LEU A 1 69 ? 0.367 -0.733 -2.733 1.00 90.75 69 LEU A O 1
ATOM 527 N N . GLU A 1 70 ? -0.294 1.385 -3.076 1.00 83.69 70 GLU A N 1
ATOM 528 C CA . GLU A 1 70 ? -1.309 1.381 -2.030 1.00 83.69 70 GLU A CA 1
ATOM 529 C C . GLU A 1 70 ? -2.603 0.757 -2.561 1.00 83.69 70 GLU A C 1
ATOM 531 O O . GLU A 1 70 ? -3.166 1.203 -3.560 1.00 83.69 70 GLU A O 1
ATOM 536 N N . PHE A 1 71 ? -3.066 -0.293 -1.881 1.00 83.12 71 PHE A N 1
ATOM 537 C CA . PHE A 1 71 ? -4.335 -0.980 -2.149 1.00 83.12 71 PHE A CA 1
ATOM 538 C C . PHE A 1 71 ? -4.577 -1.363 -3.626 1.00 83.12 71 PHE A C 1
ATOM 540 O O . PHE A 1 71 ? -5.652 -1.073 -4.164 1.00 83.12 71 PHE A O 1
ATOM 547 N N . PRO A 1 72 ? -3.630 -2.042 -4.305 1.00 89.75 72 PRO A N 1
ATOM 548 C CA . PRO A 1 72 ? -3.855 -2.469 -5.675 1.00 89.75 72 PRO A CA 1
ATOM 549 C C . PRO A 1 72 ? -4.996 -3.482 -5.739 1.00 89.75 72 PRO A C 1
ATOM 551 O O . PRO A 1 72 ? -5.093 -4.407 -4.927 1.00 89.75 72 PRO A O 1
ATOM 554 N N . ARG A 1 73 ? -5.834 -3.361 -6.768 1.00 88.62 73 ARG A N 1
ATOM 555 C CA . ARG A 1 73 ? -6.766 -4.427 -7.124 1.00 88.62 73 ARG A CA 1
ATOM 556 C C . ARG A 1 73 ? -5.964 -5.566 -7.743 1.00 88.62 73 ARG A C 1
ATOM 558 O O . ARG A 1 73 ? -5.392 -5.401 -8.820 1.00 88.62 73 ARG A O 1
ATOM 565 N N . VAL A 1 74 ? -5.944 -6.707 -7.063 1.00 89.62 74 VAL A N 1
ATOM 566 C CA . VAL A 1 74 ? -5.265 -7.921 -7.527 1.00 89.62 74 VAL A CA 1
ATOM 567 C C . VAL A 1 74 ? -6.251 -8.783 -8.305 1.00 89.62 74 VAL A C 1
ATOM 569 O O . VAL A 1 74 ? -7.330 -9.102 -7.804 1.00 89.62 74 VAL A O 1
ATOM 572 N N . ALA A 1 75 ? -5.891 -9.167 -9.524 1.00 88.44 75 ALA A N 1
ATOM 573 C CA . ALA A 1 75 ? -6.667 -10.095 -10.337 1.00 88.44 75 ALA A CA 1
ATOM 574 C C . ALA A 1 75 ? -5.740 -11.091 -11.035 1.00 88.44 75 ALA A C 1
ATOM 576 O O . ALA A 1 75 ? -4.566 -10.816 -11.262 1.00 88.44 75 ALA A O 1
ATOM 577 N N . ARG A 1 76 ? -6.268 -12.261 -11.394 1.00 87.56 76 ARG A N 1
ATOM 578 C CA . ARG A 1 76 ? -5.572 -13.199 -12.275 1.00 87.56 76 ARG A CA 1
ATOM 579 C C . ARG A 1 76 ? -6.185 -13.082 -13.662 1.00 87.56 76 ARG A C 1
ATOM 581 O O . ARG A 1 76 ? -7.377 -13.331 -13.825 1.00 87.56 76 ARG A O 1
ATOM 588 N N . VAL A 1 77 ? -5.389 -12.660 -14.640 1.00 85.75 77 VAL A N 1
ATOM 589 C CA . VAL A 1 77 ? -5.81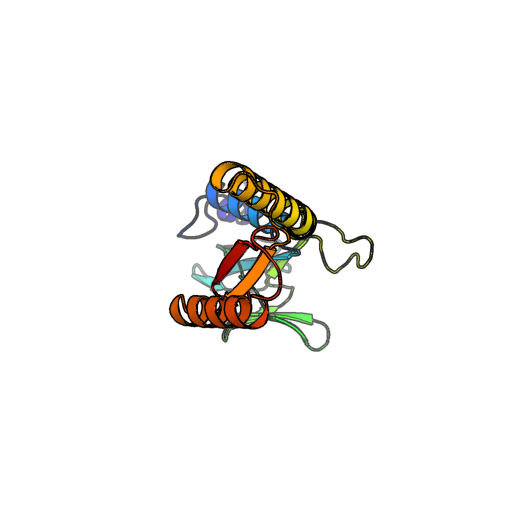9 -12.507 -16.035 1.00 85.75 77 VAL A CA 1
ATOM 590 C C . VAL A 1 77 ? -4.987 -13.469 -16.876 1.00 85.75 77 VAL A C 1
ATOM 592 O O . VAL A 1 77 ? -3.783 -13.287 -17.054 1.00 85.75 77 VAL A O 1
ATOM 595 N N . GLY A 1 78 ? -5.621 -14.546 -17.345 1.00 85.06 78 GLY A N 1
ATOM 596 C CA . GLY A 1 78 ? -4.907 -15.669 -17.953 1.00 85.06 78 GLY A CA 1
ATOM 597 C C . GLY A 1 78 ? -3.970 -16.341 -16.944 1.00 85.06 78 GLY A C 1
ATOM 598 O O . GLY A 1 78 ? -4.398 -16.738 -15.860 1.00 85.06 78 GLY A O 1
ATOM 599 N N . ASN A 1 79 ? -2.683 -16.441 -17.290 1.00 85.94 79 ASN A N 1
ATOM 600 C CA . ASN A 1 79 ? -1.669 -17.076 -16.442 1.00 85.94 79 ASN A CA 1
ATOM 601 C C . ASN A 1 79 ? -0.900 -16.110 -15.533 1.00 85.94 79 ASN A C 1
ATOM 603 O O . ASN A 1 79 ? -0.132 -16.590 -14.702 1.00 85.94 79 ASN A O 1
ATOM 607 N N . LYS A 1 80 ? -1.110 -14.794 -15.659 1.00 86.00 80 LYS A N 1
ATOM 608 C CA . LYS A 1 80 ? -0.369 -13.784 -14.896 1.00 86.00 80 LYS A CA 1
ATOM 609 C C . LYS A 1 80 ? -1.237 -13.124 -13.836 1.00 86.00 80 LYS A C 1
ATOM 611 O O . LYS A 1 80 ? -2.433 -12.883 -14.035 1.00 86.00 80 LYS A O 1
ATOM 616 N N . THR A 1 81 ? -0.611 -12.801 -12.714 1.00 90.12 81 THR A N 1
ATOM 617 C CA . THR A 1 81 ? -1.205 -11.936 -11.696 1.00 90.12 81 THR A CA 1
ATOM 618 C C . THR A 1 81 ? -1.048 -10.480 -12.124 1.00 90.12 81 THR A C 1
ATOM 620 O O . THR A 1 81 ? 0.032 -10.066 -12.549 1.00 90.12 81 THR A O 1
ATOM 623 N N . THR A 1 82 ? -2.127 -9.706 -12.037 1.00 92.31 82 THR A N 1
ATOM 624 C CA . THR A 1 82 ? -2.147 -8.279 -12.356 1.00 92.31 82 THR A CA 1
ATOM 625 C C . THR A 1 82 ? -2.492 -7.442 -11.131 1.00 92.31 82 THR A C 1
ATOM 627 O O . THR A 1 82 ? -3.305 -7.833 -10.288 1.00 92.31 82 THR A O 1
ATOM 630 N N . TYR A 1 83 ? -1.870 -6.269 -11.050 1.00 93.19 83 TYR A N 1
ATOM 631 C CA . TYR A 1 83 ? -2.007 -5.292 -9.976 1.00 93.19 83 TYR A CA 1
ATOM 632 C C . TYR A 1 83 ? -2.474 -3.976 -10.586 1.00 93.19 83 TYR A C 1
ATOM 634 O O . TYR A 1 83 ? -1.739 -3.341 -11.338 1.00 93.19 83 TYR A O 1
ATOM 642 N N . THR A 1 84 ? -3.712 -3.579 -10.303 1.00 91.62 84 THR A N 1
ATOM 643 C CA . THR A 1 84 ? -4.300 -2.355 -10.865 1.00 91.62 84 THR A CA 1
ATOM 644 C C . THR A 1 84 ? -4.398 -1.265 -9.806 1.00 91.62 84 THR A C 1
ATOM 646 O O . THR A 1 84 ? -4.994 -1.488 -8.752 1.00 91.62 84 THR A O 1
ATOM 649 N N . VAL A 1 85 ? -3.863 -0.079 -10.102 1.00 88.81 85 VAL A N 1
ATOM 650 C CA . VAL A 1 85 ? -4.001 1.135 -9.283 1.00 88.81 85 VAL A CA 1
ATOM 651 C C . VAL A 1 85 ? -4.489 2.268 -10.183 1.00 88.81 85 VAL A C 1
ATOM 653 O O . VAL A 1 85 ? -3.814 2.663 -11.133 1.00 88.81 85 VAL A O 1
ATOM 656 N N . GLY A 1 86 ? -5.689 2.784 -9.908 1.00 86.62 86 GLY A N 1
ATOM 657 C CA . GLY A 1 86 ? -6.336 3.767 -10.778 1.00 86.62 86 GLY A CA 1
ATOM 658 C C . GLY A 1 86 ? -6.534 3.217 -12.195 1.00 86.62 86 GLY A C 1
ATOM 659 O O . GLY A 1 86 ? -7.224 2.219 -12.383 1.00 86.62 86 GLY A O 1
ATOM 660 N N . THR A 1 87 ? -5.921 3.864 -13.187 1.00 86.62 87 THR A N 1
ATOM 661 C CA . THR A 1 87 ? -5.958 3.448 -14.601 1.00 86.62 87 THR A CA 1
ATOM 662 C C . THR A 1 87 ? -4.752 2.606 -15.024 1.00 86.62 87 THR A C 1
ATOM 664 O O . THR A 1 87 ? -4.715 2.119 -16.152 1.00 86.62 87 THR A O 1
ATOM 667 N N . GLN A 1 88 ? -3.760 2.430 -14.146 1.00 88.81 88 GLN A N 1
ATOM 668 C CA . GLN A 1 88 ? -2.528 1.709 -14.453 1.00 88.81 88 GLN A CA 1
ATOM 669 C C . GLN A 1 88 ? -2.638 0.255 -14.005 1.00 88.81 88 GLN A C 1
ATOM 671 O O . GLN A 1 88 ? -3.087 -0.032 -12.896 1.00 88.81 88 GLN A O 1
ATOM 676 N N . THR A 1 89 ? -2.225 -0.663 -14.877 1.00 91.38 89 THR A N 1
ATOM 677 C CA . THR A 1 89 ? -2.181 -2.101 -14.598 1.00 91.38 89 THR A CA 1
ATOM 678 C C . THR A 1 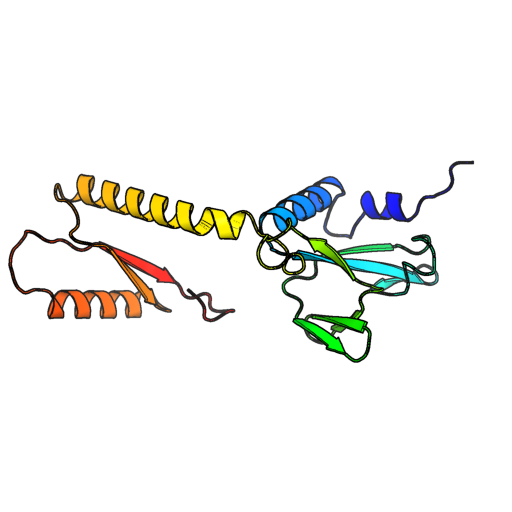89 ? -0.758 -2.594 -14.782 1.00 91.38 89 THR A C 1
ATOM 680 O O . THR A 1 89 ? -0.167 -2.372 -15.834 1.00 91.38 89 THR A O 1
ATOM 683 N N . PHE A 1 90 ? -0.251 -3.280 -13.767 1.00 91.75 90 PHE A N 1
ATOM 684 C CA . PHE A 1 90 ? 1.069 -3.895 -13.742 1.00 91.75 90 PHE A CA 1
ATOM 685 C C . PHE A 1 90 ? 0.938 -5.409 -13.612 1.00 91.75 90 PHE A C 1
ATOM 687 O O . PHE A 1 90 ? -0.111 -5.923 -13.213 1.00 91.75 90 PHE A O 1
ATOM 694 N N . THR A 1 91 ? 2.003 -6.126 -13.930 1.00 90.88 91 THR A N 1
ATOM 695 C CA . THR A 1 91 ? 2.077 -7.588 -13.853 1.00 90.88 91 THR A CA 1
ATOM 696 C C . THR A 1 91 ? 3.015 -8.054 -12.738 1.00 90.88 91 THR A C 1
ATOM 698 O O . THR A 1 91 ? 3.730 -7.262 -12.126 1.00 90.88 91 THR A O 1
ATOM 701 N N . GLU A 1 92 ? 3.015 -9.355 -12.456 1.00 87.19 92 GLU A N 1
ATOM 702 C CA . GLU A 1 92 ? 3.944 -9.992 -11.507 1.00 87.19 92 GLU A CA 1
ATOM 703 C C . GLU A 1 92 ? 5.431 -9.815 -11.853 1.00 87.19 92 GLU A C 1
ATOM 705 O O . GLU A 1 92 ? 6.266 -9.874 -10.957 1.00 87.19 92 GLU A O 1
ATOM 710 N N . ASP A 1 93 ? 5.754 -9.506 -13.113 1.00 86.56 93 ASP A N 1
ATOM 711 C CA . ASP A 1 93 ? 7.121 -9.204 -13.559 1.00 86.56 93 ASP A CA 1
ATOM 712 C C . ASP A 1 93 ? 7.549 -7.758 -13.248 1.00 86.56 93 ASP A C 1
ATOM 714 O O . ASP A 1 93 ? 8.677 -7.376 -13.539 1.00 86.56 93 ASP A O 1
ATOM 718 N N . GLU A 1 94 ? 6.652 -6.941 -12.686 1.00 89.00 94 GLU A N 1
ATOM 719 C CA . GLU A 1 94 ? 6.839 -5.498 -12.463 1.00 89.00 94 GLU A CA 1
ATOM 720 C C . GLU A 1 94 ? 6.628 -5.096 -10.995 1.00 89.00 94 GLU A C 1
ATOM 722 O O . GLU A 1 94 ? 7.050 -4.018 -10.567 1.00 89.00 94 GLU A O 1
ATOM 727 N N . VAL A 1 95 ? 5.984 -5.962 -10.208 1.00 91.19 95 VAL A N 1
ATOM 728 C CA . VAL A 1 95 ? 5.604 -5.698 -8.818 1.00 91.19 95 VAL A CA 1
ATOM 729 C C . VAL A 1 95 ? 6.216 -6.741 -7.893 1.00 91.19 95 VAL A C 1
ATOM 731 O O . VAL A 1 95 ? 5.910 -7.929 -7.967 1.00 91.19 95 VAL A O 1
ATOM 734 N N . LEU A 1 96 ? 7.029 -6.275 -6.951 1.00 90.00 96 LEU A N 1
ATOM 735 C CA . LEU A 1 96 ? 7.497 -7.067 -5.823 1.00 90.00 96 LEU A CA 1
ATOM 736 C C . LEU A 1 96 ? 6.392 -7.169 -4.771 1.00 90.00 96 LEU A C 1
ATOM 738 O O . LEU A 1 96 ? 5.823 -6.160 -4.349 1.00 90.00 96 LEU A O 1
ATOM 742 N N . VAL A 1 97 ? 6.114 -8.392 -4.322 1.00 90.75 97 VAL A N 1
ATOM 743 C CA . VAL A 1 97 ? 5.128 -8.666 -3.273 1.00 90.75 97 VAL A CA 1
ATOM 744 C C . VAL A 1 97 ? 5.835 -9.230 -2.054 1.00 90.75 97 VAL A C 1
ATOM 746 O O . VAL A 1 97 ? 6.389 -10.326 -2.104 1.00 90.75 97 VAL A O 1
ATOM 749 N N . LEU A 1 98 ? 5.788 -8.489 -0.951 1.00 89.12 98 LEU A N 1
ATOM 750 C CA . LEU A 1 98 ? 6.334 -8.912 0.332 1.00 89.12 98 LEU A CA 1
ATOM 751 C C . LEU A 1 98 ? 5.173 -9.334 1.245 1.00 89.12 98 LEU A C 1
ATOM 753 O O . LEU A 1 98 ? 4.347 -8.488 1.601 1.00 89.12 98 LEU A O 1
ATOM 757 N N . PRO A 1 99 ? 5.045 -10.623 1.599 1.00 84.56 99 PRO A N 1
ATOM 758 C CA . PRO A 1 99 ? 4.050 -11.050 2.575 1.00 84.56 99 PRO A CA 1
ATOM 759 C C . PRO A 1 99 ? 4.467 -10.600 3.984 1.00 84.56 99 PRO A C 1
ATOM 761 O O . PRO A 1 99 ? 5.616 -10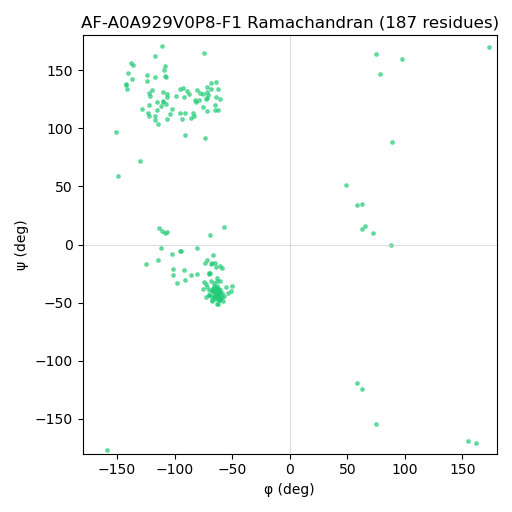.791 4.376 1.00 84.56 99 PRO A O 1
ATOM 764 N N . GLY A 1 100 ? 3.525 -10.057 4.765 1.00 75.69 100 GLY A N 1
ATOM 765 C CA . 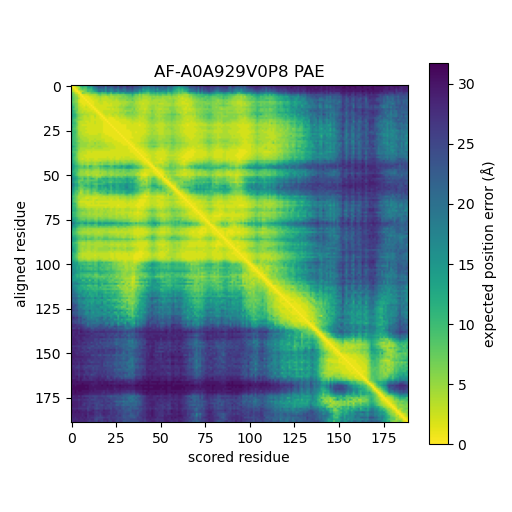GLY A 1 100 ? 3.748 -9.646 6.166 1.00 75.69 100 GLY A CA 1
ATOM 766 C C . GLY A 1 100 ? 4.018 -10.799 7.141 1.00 75.69 100 GLY A C 1
ATOM 767 O O . GLY A 1 100 ? 4.387 -10.609 8.297 1.00 75.69 100 GLY A O 1
ATOM 768 N N . GLY A 1 101 ? 3.838 -12.021 6.654 1.00 77.44 101 GLY A N 1
ATOM 769 C CA . GLY A 1 101 ? 3.957 -13.278 7.369 1.00 77.44 101 GLY A CA 1
ATOM 770 C C . GLY A 1 101 ? 3.092 -14.323 6.674 1.00 77.44 101 GLY A C 1
ATOM 771 O O . GLY A 1 101 ? 2.586 -14.091 5.572 1.00 77.44 101 GLY A O 1
ATOM 772 N N . VAL A 1 102 ? 2.903 -15.463 7.327 1.00 76.06 102 VAL A N 1
ATOM 773 C CA . VAL A 1 102 ? 2.132 -16.586 6.788 1.00 76.06 102 VAL A CA 1
ATOM 774 C C . VAL A 1 102 ? 0.905 -16.801 7.665 1.00 76.06 102 VAL A C 1
ATOM 776 O O . VAL A 1 102 ? 1.040 -16.997 8.871 1.00 76.06 102 VAL A O 1
ATOM 779 N N . ASP A 1 103 ? -0.288 -16.742 7.073 1.00 75.62 103 ASP A N 1
ATOM 780 C CA . ASP A 1 103 ? -1.517 -17.132 7.766 1.00 75.62 103 ASP A CA 1
ATOM 781 C C . ASP A 1 103 ? -1.603 -18.668 7.757 1.00 75.62 103 ASP A C 1
ATOM 783 O O . ASP A 1 103 ? -1.544 -19.264 6.679 1.00 75.62 103 ASP A O 1
ATOM 787 N N . PRO A 1 104 ? -1.724 -19.341 8.916 1.00 72.88 104 PRO A N 1
ATOM 788 C CA . PRO A 1 104 ? -1.784 -20.801 8.971 1.00 72.88 104 PRO A CA 1
ATOM 789 C C . PRO A 1 104 ? -3.016 -21.394 8.269 1.00 72.88 104 PRO A C 1
ATOM 791 O O . PRO A 1 104 ? -3.000 -22.576 7.932 1.00 72.88 104 PRO A O 1
ATOM 794 N N . ASN A 1 105 ? -4.070 -20.604 8.038 1.00 75.69 105 ASN A N 1
ATOM 795 C CA . ASN A 1 105 ? -5.287 -21.051 7.354 1.00 75.69 105 ASN A CA 1
ATOM 796 C C . ASN A 1 105 ? -5.241 -20.805 5.838 1.00 75.69 105 ASN A C 1
ATOM 798 O O . ASN A 1 105 ? -5.966 -21.458 5.092 1.00 75.69 105 ASN A O 1
ATOM 802 N N . ASP A 1 106 ? -4.398 -19.875 5.384 1.00 75.12 106 ASP A N 1
ATOM 803 C CA . ASP A 1 106 ? -4.137 -19.603 3.970 1.00 75.12 106 ASP A CA 1
ATOM 804 C C . ASP A 1 106 ? -2.710 -19.071 3.805 1.00 75.12 106 ASP A C 1
ATOM 806 O O . ASP A 1 106 ? -2.431 -17.873 3.929 1.00 75.12 106 ASP A O 1
ATOM 810 N N . LEU A 1 107 ? -1.795 -19.981 3.467 1.00 76.50 107 LEU A N 1
ATOM 811 C CA . LEU A 1 107 ? -0.369 -19.677 3.359 1.00 76.50 107 LEU A CA 1
ATOM 812 C C . LEU A 1 107 ? -0.061 -18.597 2.302 1.00 76.50 107 LEU A C 1
ATOM 814 O O . LEU A 1 107 ? 1.011 -17.995 2.341 1.00 76.50 107 LEU A O 1
ATOM 818 N N . TYR A 1 108 ? -0.985 -18.325 1.371 1.00 76.94 108 TYR A N 1
ATOM 819 C CA . TYR A 1 108 ? -0.815 -17.349 0.295 1.00 76.94 108 TYR A CA 1
ATOM 820 C C . TYR A 1 108 ? -1.546 -16.026 0.542 1.00 76.94 108 TYR A C 1
ATOM 822 O O . TYR A 1 108 ? -1.325 -15.071 -0.212 1.00 76.94 108 TYR A O 1
ATOM 830 N N . ALA A 1 109 ? -2.386 -15.918 1.574 1.00 73.31 109 ALA A N 1
ATOM 831 C CA . ALA A 1 109 ? -3.096 -14.681 1.912 1.00 73.31 109 ALA A CA 1
ATOM 832 C C . ALA A 1 109 ? -2.166 -13.588 2.462 1.00 73.31 109 ALA A C 1
ATOM 834 O O . ALA A 1 109 ? -2.456 -12.396 2.313 1.00 73.31 109 ALA A O 1
ATOM 835 N N . GLY A 1 110 ? -1.034 -13.988 3.046 1.00 76.25 110 GLY A N 1
ATOM 836 C CA . GLY A 1 110 ? -0.202 -13.120 3.873 1.00 76.25 110 GLY A CA 1
ATOM 837 C C . GLY A 1 110 ? -0.828 -12.879 5.251 1.00 76.25 110 GLY A C 1
ATOM 838 O O . GLY A 1 110 ? -2.018 -13.110 5.460 1.00 76.25 110 GLY A O 1
ATOM 839 N N . TYR A 1 111 ? -0.033 -12.390 6.197 1.00 78.25 111 TYR A N 1
ATOM 840 C CA . TYR A 1 111 ? -0.458 -12.136 7.574 1.00 78.25 111 TYR A CA 1
ATOM 841 C C . TYR A 1 111 ? -0.199 -10.678 7.954 1.00 78.25 111 TYR A C 1
ATOM 843 O O . TYR A 1 111 ? 0.819 -10.121 7.562 1.00 78.25 111 TYR A O 1
ATOM 851 N N . SER A 1 112 ? -1.116 -10.061 8.705 1.00 78.25 112 SER A N 1
ATOM 852 C CA . SER A 1 112 ? -0.936 -8.716 9.269 1.00 78.25 112 SER A CA 1
ATOM 853 C C . SER A 1 112 ? -0.956 -8.810 10.797 1.00 78.25 112 SER A C 1
ATOM 855 O O . SER A 1 112 ? -2.018 -9.068 11.375 1.00 78.25 112 SER A O 1
ATOM 857 N N . PRO A 1 113 ? 0.190 -8.590 11.468 1.00 71.06 113 PRO A N 1
ATOM 858 C CA . PRO A 1 113 ? 0.243 -8.425 12.916 1.00 71.06 113 PRO A CA 1
ATOM 859 C C . PRO A 1 113 ? -0.746 -7.380 13.441 1.00 71.06 113 PRO A C 1
ATOM 861 O O . PRO A 1 113 ? -1.399 -7.623 14.452 1.00 71.06 113 PRO A O 1
ATOM 864 N N . SER A 1 114 ? -0.929 -6.256 12.742 1.00 71.12 114 SER A N 1
ATOM 865 C CA . SER A 1 114 ? -1.900 -5.231 13.146 1.00 71.12 114 SER A CA 1
ATOM 866 C C . SER A 1 114 ? -3.340 -5.739 13.160 1.00 71.12 114 SER A C 1
ATOM 868 O O . SER A 1 114 ? -4.075 -5.415 14.086 1.00 71.12 114 SER A O 1
ATOM 870 N N . GLU A 1 115 ? -3.753 -6.568 12.197 1.00 70.94 115 GLU A N 1
ATOM 871 C CA . GLU A 1 115 ? -5.095 -7.171 12.199 1.00 70.94 115 GLU A CA 1
ATOM 872 C C . GLU A 1 115 ? -5.292 -8.139 13.378 1.00 70.94 115 GLU A C 1
ATOM 874 O O . GLU A 1 115 ? -6.373 -8.182 13.969 1.00 70.94 115 GLU A O 1
ATOM 879 N N . ALA A 1 116 ? -4.246 -8.870 13.775 1.00 67.88 116 ALA A N 1
ATOM 880 C CA . ALA A 1 116 ? -4.285 -9.728 14.959 1.00 67.88 116 ALA A CA 1
ATOM 881 C C . ALA A 1 116 ? -4.339 -8.913 16.263 1.00 67.88 116 ALA A C 1
ATOM 883 O O . ALA A 1 116 ? -5.151 -9.200 17.147 1.00 67.88 116 ALA A O 1
ATOM 884 N N . SER A 1 117 ? -3.532 -7.855 16.357 1.00 71.00 117 SER A N 1
ATOM 885 C CA . SER A 1 117 ? -3.505 -6.943 17.504 1.00 71.00 117 SER A CA 1
ATOM 886 C C . SER A 1 117 ? -4.762 -6.083 17.608 1.00 71.00 117 SER A C 1
ATOM 888 O O . SER A 1 117 ? -5.120 -5.675 18.707 1.00 71.00 117 SER A O 1
ATOM 890 N N . ARG A 1 118 ? -5.483 -5.841 16.505 1.00 73.12 118 ARG A N 1
ATOM 891 C CA . ARG A 1 118 ? -6.692 -5.001 16.475 1.00 73.12 118 ARG A CA 1
ATOM 892 C C . ARG A 1 118 ? -7.751 -5.451 17.474 1.00 73.12 118 ARG A C 1
ATOM 894 O O . ARG A 1 118 ? -8.417 -4.611 18.072 1.00 73.12 118 ARG A O 1
ATOM 901 N N . ARG A 1 119 ? -7.902 -6.764 17.681 1.00 69.38 119 ARG A N 1
ATOM 902 C CA . ARG A 1 119 ? -8.842 -7.310 18.675 1.00 69.38 119 ARG A CA 1
ATOM 903 C C . ARG A 1 119 ? -8.443 -6.929 20.099 1.00 69.38 119 ARG A C 1
ATOM 905 O O . ARG A 1 119 ? -9.302 -6.526 20.870 1.00 69.38 119 ARG A O 1
ATOM 912 N N . TRP A 1 120 ? -7.154 -7.020 20.415 1.00 69.38 120 TRP A N 1
ATOM 913 C CA . TRP A 1 120 ? -6.616 -6.622 21.714 1.00 69.38 120 TRP A CA 1
ATOM 914 C C . TRP A 1 120 ? -6.675 -5.113 21.921 1.00 69.38 120 TRP A C 1
ATOM 916 O O . TRP A 1 120 ? -7.146 -4.683 22.962 1.00 69.38 120 TRP A O 1
ATOM 926 N N . ALA A 1 121 ? -6.304 -4.322 20.913 1.00 71.19 121 ALA A N 1
ATOM 927 C CA . ALA A 1 121 ? -6.422 -2.866 20.963 1.00 71.19 121 ALA A CA 1
ATOM 928 C C . ALA A 1 121 ? -7.876 -2.423 21.199 1.00 71.19 121 ALA A C 1
ATOM 930 O O . ALA A 1 121 ? -8.130 -1.586 22.047 1.00 71.19 121 ALA A O 1
ATOM 931 N N . THR A 1 122 ? -8.847 -3.063 20.534 1.00 71.50 122 THR A N 1
ATOM 932 C CA . THR A 1 122 ? -10.276 -2.768 20.755 1.00 71.50 122 THR A CA 1
ATOM 933 C C . THR A 1 122 ? -10.719 -3.085 22.189 1.00 71.50 122 THR A C 1
ATOM 935 O O . THR A 1 122 ? -11.551 -2.374 22.745 1.00 71.50 122 THR A O 1
ATOM 938 N N . LEU A 1 123 ? -10.195 -4.160 22.789 1.00 68.50 123 LEU A N 1
ATOM 939 C CA . LEU A 1 123 ? -10.475 -4.494 24.189 1.00 68.50 123 LEU A CA 1
ATOM 940 C C . LEU A 1 123 ? -9.819 -3.502 25.152 1.00 68.50 123 LEU A C 1
ATOM 942 O O . LEU A 1 123 ? -10.435 -3.148 26.151 1.00 68.50 123 LEU A O 1
ATOM 946 N N . ASP A 1 124 ? -8.599 -3.063 24.857 1.00 71.88 124 ASP A N 1
ATOM 947 C CA . ASP A 1 124 ? -7.875 -2.084 25.668 1.00 71.88 124 ASP A CA 1
ATOM 948 C C . ASP A 1 124 ? -8.576 -0.718 25.635 1.00 71.88 124 ASP A C 1
ATOM 950 O O . ASP A 1 124 ? -8.858 -0.153 26.689 1.00 71.88 124 ASP A O 1
ATOM 954 N N . ASP A 1 125 ? -8.995 -0.263 24.448 1.00 74.94 125 ASP A N 1
ATOM 955 C CA . ASP A 1 125 ? -9.816 0.943 24.269 1.00 74.94 125 ASP A CA 1
ATOM 956 C C . ASP A 1 125 ? -11.132 0.842 25.062 1.00 74.94 125 ASP A C 1
ATOM 958 O O . ASP A 1 125 ? -11.513 1.774 25.768 1.00 74.94 125 ASP A O 1
ATOM 962 N N . TYR A 1 126 ? -11.806 -0.315 25.013 1.00 72.25 126 TYR A N 1
ATOM 963 C CA . TYR A 1 126 ? -13.020 -0.563 25.800 1.00 72.25 126 TYR A CA 1
ATOM 964 C C . TYR A 1 126 ? -12.757 -0.489 27.312 1.00 72.25 126 TYR A C 1
ATOM 966 O O . TYR A 1 126 ? -13.549 0.089 28.054 1.00 72.25 126 TYR A O 1
ATOM 974 N N . ILE A 1 127 ? -11.651 -1.067 27.794 1.00 71.44 127 ILE A N 1
ATOM 975 C CA . ILE A 1 127 ? -11.273 -1.006 29.213 1.00 71.44 127 ILE A CA 1
ATOM 976 C C . ILE A 1 127 ? -10.944 0.432 29.619 1.00 71.44 127 ILE A C 1
ATOM 978 O O . ILE A 1 127 ? -11.344 0.854 30.704 1.00 71.44 127 ILE A O 1
ATOM 982 N N . ALA A 1 128 ? -10.247 1.188 28.773 1.00 74.19 128 ALA A N 1
ATOM 983 C CA . ALA A 1 128 ? -9.927 2.586 29.025 1.00 74.19 128 ALA A CA 1
ATOM 984 C C . ALA A 1 128 ? -11.201 3.439 29.128 1.00 74.19 128 ALA A C 1
ATOM 986 O O . ALA A 1 128 ? -11.365 4.173 30.104 1.00 74.19 128 ALA A O 1
ATOM 987 N N . ASP A 1 129 ? -12.143 3.273 28.197 1.00 67.50 129 ASP A N 1
ATOM 988 C CA . ASP A 1 129 ? -13.444 3.954 28.224 1.00 67.50 129 ASP A CA 1
ATOM 989 C C . ASP A 1 129 ? -14.280 3.539 29.447 1.00 67.50 129 ASP A C 1
ATOM 991 O O . ASP A 1 129 ? -14.944 4.367 30.079 1.00 67.50 129 ASP A O 1
ATOM 995 N N . PHE A 1 130 ? -14.213 2.263 29.836 1.00 68.62 130 PHE A N 1
ATOM 996 C CA . PHE A 1 130 ? -14.856 1.750 31.043 1.00 68.62 130 PHE A CA 1
ATOM 997 C C . PHE A 1 130 ? -14.274 2.377 32.318 1.00 68.62 130 PHE A C 1
ATOM 999 O O . PHE A 1 130 ? -15.026 2.799 33.199 1.00 68.62 130 PHE A O 1
ATOM 1006 N N . GLN A 1 131 ? -12.945 2.469 32.420 1.00 68.69 131 GLN A N 1
ATOM 1007 C CA . GLN A 1 131 ? -12.260 3.103 33.548 1.00 68.69 131 GLN A CA 1
ATOM 1008 C C . GLN A 1 131 ? -12.559 4.601 33.610 1.00 68.69 131 GLN A C 1
ATOM 1010 O O . GLN A 1 131 ? -12.888 5.103 34.683 1.00 68.69 131 GLN A O 1
ATOM 1015 N N . ALA A 1 132 ? -12.508 5.305 32.477 1.00 67.25 132 ALA A N 1
ATOM 1016 C CA . ALA A 1 132 ? -12.868 6.718 32.398 1.00 67.25 132 ALA A CA 1
ATOM 1017 C C . ALA A 1 132 ? -14.311 6.950 32.877 1.00 67.25 132 ALA A C 1
ATOM 1019 O O . ALA A 1 132 ? -14.541 7.772 33.764 1.00 67.25 132 ALA A O 1
ATOM 1020 N N . GLY A 1 133 ? -15.270 6.153 32.390 1.00 59.34 133 GLY A N 1
ATOM 1021 C CA . GLY A 1 133 ? -16.667 6.229 32.822 1.00 59.34 133 GLY A CA 1
ATOM 1022 C C . GLY A 1 133 ? -16.865 5.938 34.314 1.00 59.34 133 GLY A C 1
ATOM 1023 O O . GLY A 1 133 ? -17.657 6.621 34.968 1.00 59.34 133 GLY A O 1
ATOM 1024 N N . PHE A 1 134 ? -16.117 4.976 34.866 1.00 62.03 134 PHE A N 1
ATOM 1025 C CA . PHE A 1 134 ? -16.131 4.655 36.294 1.00 62.03 134 PHE A CA 1
ATOM 1026 C C . PHE A 1 134 ? -15.598 5.807 37.159 1.00 62.03 134 PHE A C 1
ATOM 1028 O O . PHE A 1 134 ? -16.212 6.137 38.175 1.00 62.03 134 PHE A O 1
ATOM 1035 N N . PHE A 1 135 ? -14.492 6.447 36.761 1.00 65.19 135 PHE A N 1
ATOM 1036 C CA . PHE A 1 135 ? -13.910 7.571 37.503 1.00 65.19 135 PHE A CA 1
ATOM 1037 C C . PHE A 1 135 ? -14.733 8.860 37.394 1.00 65.19 135 PHE A C 1
ATOM 1039 O O . PHE A 1 135 ? -14.829 9.589 38.379 1.00 65.19 135 PHE A O 1
ATOM 1046 N N . GLU A 1 136 ? -15.343 9.143 36.240 1.00 63.78 136 GLU A N 1
ATOM 1047 C CA . GLU A 1 136 ? -16.153 10.353 36.048 1.00 63.78 136 GLU A CA 1
ATOM 1048 C C . GLU A 1 136 ? -17.523 10.272 36.733 1.00 63.78 136 GLU A C 1
ATOM 105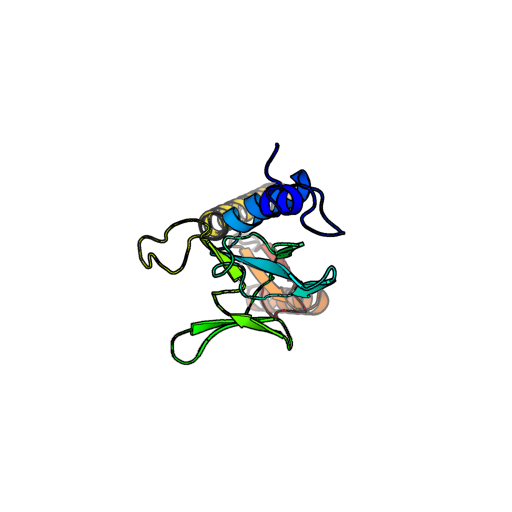0 O O . GLU A 1 136 ? -17.989 11.264 37.291 1.00 63.78 136 GLU A O 1
ATOM 1055 N N . ASN A 1 137 ? -18.172 9.102 36.714 1.00 57.28 137 ASN A N 1
ATOM 1056 C CA . ASN A 1 137 ? -19.564 8.962 37.161 1.00 57.28 137 ASN A CA 1
ATOM 1057 C C . ASN A 1 137 ? -19.735 8.151 38.456 1.00 57.28 137 ASN A C 1
ATOM 1059 O O . ASN A 1 137 ? -20.862 8.002 38.927 1.00 57.28 137 ASN A O 1
ATOM 1063 N N . GLY A 1 138 ? -18.656 7.598 39.026 1.00 50.97 138 GLY A N 1
ATOM 1064 C CA . GLY A 1 138 ? -18.703 6.778 40.245 1.00 50.97 138 GLY A CA 1
ATOM 1065 C C . GLY A 1 138 ? -19.520 5.486 40.103 1.00 50.97 138 GLY A C 1
ATOM 1066 O O . GLY A 1 138 ? -19.862 4.856 41.103 1.00 50.97 138 GLY A O 1
ATOM 1067 N N . ALA A 1 139 ? -19.857 5.102 38.872 1.00 50.91 139 ALA A N 1
ATOM 1068 C CA . ALA A 1 139 ? -20.701 3.966 38.547 1.00 50.91 139 ALA A CA 1
ATOM 1069 C C . ALA A 1 139 ? -20.099 3.189 37.376 1.00 50.91 139 ALA A C 1
ATOM 1071 O O . ALA A 1 139 ? -19.564 3.768 36.433 1.00 50.91 139 ALA A O 1
ATOM 1072 N N . VAL A 1 140 ? -20.213 1.863 37.439 1.00 53.84 140 VAL A N 1
ATOM 1073 C CA . VAL A 1 140 ? -19.867 0.965 36.336 1.00 53.84 140 VAL A CA 1
ATOM 1074 C C . VAL A 1 140 ? -20.824 1.244 35.169 1.00 53.84 140 VAL A C 1
ATOM 1076 O O . VAL A 1 140 ? -22.034 1.095 35.366 1.00 53.84 140 VAL A O 1
ATOM 1079 N N . PRO A 1 141 ? -20.340 1.648 33.975 1.00 53.88 141 PRO A N 1
ATOM 1080 C CA . PRO A 1 141 ? -21.223 1.791 32.832 1.00 53.88 141 PRO A CA 1
ATOM 1081 C C . PRO A 1 141 ? -21.840 0.434 32.487 1.00 53.88 141 PRO A C 1
ATOM 1083 O O . PRO A 1 141 ? -21.147 -0.582 32.426 1.00 53.88 141 PRO A O 1
ATOM 1086 N N . ALA A 1 142 ? -23.150 0.412 32.254 1.00 54.75 142 ALA A N 1
ATOM 1087 C CA . ALA A 1 142 ? -23.900 -0.820 31.987 1.00 54.75 142 ALA A CA 1
ATOM 1088 C C . ALA A 1 142 ? -23.549 -1.469 30.638 1.00 54.75 142 ALA A C 1
ATOM 1090 O O . ALA A 1 142 ? -23.873 -2.629 30.386 1.00 54.75 142 ALA A O 1
ATOM 1091 N N . GLY A 1 143 ? -22.907 -0.695 29.762 1.00 56.84 143 GLY A N 1
ATOM 1092 C CA . GLY A 1 143 ? -22.448 -1.081 28.439 1.00 56.84 143 GLY A CA 1
ATOM 1093 C C . GLY A 1 143 ? -21.912 0.130 27.675 1.00 56.84 143 GLY A C 1
ATOM 1094 O O . GLY A 1 143 ? -22.092 1.277 28.094 1.00 56.84 143 GLY A O 1
ATOM 1095 N N . GLN A 1 144 ? -21.268 -0.132 26.539 1.00 61.88 144 GLN A N 1
ATOM 1096 C CA . GLN A 1 144 ? -20.803 0.890 25.604 1.00 61.88 144 GLN A CA 1
ATOM 1097 C C . GLN A 1 144 ? -21.421 0.638 24.229 1.00 61.88 144 GLN A C 1
ATOM 1099 O O . GLN A 1 144 ? -21.337 -0.474 23.704 1.00 61.88 144 GLN A O 1
ATOM 1104 N N . PHE A 1 145 ? -22.005 1.673 23.623 1.00 63.59 145 PHE A N 1
ATOM 1105 C CA . PHE A 1 145 ? -22.424 1.631 22.222 1.00 63.59 145 PHE A CA 1
ATOM 1106 C C . PHE A 1 145 ? -21.488 2.491 21.379 1.00 63.59 145 PHE A C 1
ATOM 1108 O O . PHE A 1 145 ? -21.373 3.703 21.575 1.00 63.59 145 PHE A O 1
ATOM 1115 N N . ILE A 1 146 ? -20.845 1.861 20.398 1.00 64.56 146 ILE A N 1
ATOM 1116 C CA . ILE A 1 146 ? -20.099 2.574 19.363 1.00 64.56 146 ILE A CA 1
ATOM 1117 C C . ILE A 1 146 ? -21.092 2.951 18.266 1.00 64.56 146 ILE A C 1
ATOM 1119 O O . ILE A 1 146 ? -21.569 2.089 17.526 1.00 64.56 146 ILE A O 1
ATOM 1123 N N . ILE A 1 147 ? -21.402 4.240 18.149 1.00 67.06 147 ILE A N 1
ATOM 1124 C CA . ILE A 1 147 ? -22.290 4.744 17.099 1.00 67.06 147 ILE A CA 1
ATOM 1125 C C . ILE A 1 147 ? -21.419 5.216 15.939 1.00 67.06 147 ILE A C 1
ATOM 1127 O O . ILE A 1 147 ? -20.672 6.195 16.041 1.00 67.06 147 ILE A O 1
ATOM 1131 N N . THR A 1 148 ? -21.532 4.503 14.821 1.00 66.94 148 THR A N 1
ATOM 1132 C CA . THR A 1 148 ? -20.886 4.883 13.563 1.00 66.94 148 THR A CA 1
ATOM 1133 C C . THR A 1 148 ? -21.773 5.895 12.853 1.00 66.94 148 THR A C 1
ATOM 1135 O O . THR A 1 148 ? -22.882 5.554 12.447 1.00 66.94 148 THR A O 1
ATOM 1138 N N . ALA A 1 149 ? -21.308 7.137 12.723 1.00 71.88 149 ALA A N 1
ATOM 1139 C CA . ALA A 1 149 ? -22.109 8.210 12.139 1.00 71.88 149 ALA A CA 1
ATOM 1140 C C . ALA A 1 149 ? -21.247 9.143 11.270 1.00 71.88 149 ALA A C 1
ATOM 1142 O O . ALA A 1 14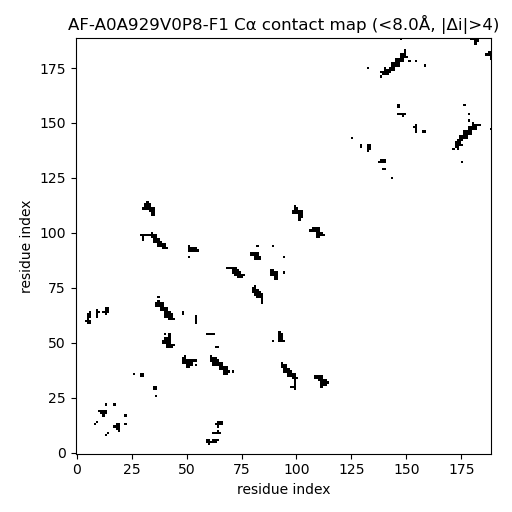9 ? -20.139 9.504 11.682 1.00 71.88 149 ALA A O 1
ATOM 1143 N N . PRO A 1 150 ? -21.730 9.569 10.089 1.00 65.69 150 PRO A N 1
ATOM 1144 C CA . PRO A 1 150 ? -20.961 10.405 9.166 1.00 65.69 150 PRO A CA 1
ATOM 1145 C C . PRO A 1 150 ? -20.739 11.832 9.687 1.00 65.69 150 PRO A C 1
ATOM 1147 O O . PRO A 1 150 ? -19.773 12.483 9.299 1.00 65.69 150 PRO A O 1
ATOM 1150 N N . THR A 1 151 ? -21.605 12.331 10.576 1.00 73.12 151 THR A N 1
ATOM 1151 C CA . THR A 1 151 ? -21.483 13.670 11.173 1.00 73.12 151 THR A CA 1
ATOM 1152 C C . THR A 1 151 ? -21.750 13.643 12.675 1.00 73.12 151 THR A C 1
ATOM 1154 O O . THR A 1 151 ? -22.504 12.807 13.178 1.00 73.12 151 THR A O 1
ATOM 1157 N N . ARG A 1 152 ? -21.184 14.610 13.407 1.00 70.75 152 ARG A N 1
ATOM 1158 C CA . ARG A 1 152 ? -21.410 14.756 14.856 1.00 70.75 152 ARG A CA 1
ATOM 1159 C C . ARG A 1 152 ? -22.884 14.994 15.206 1.00 70.75 152 ARG A C 1
ATOM 1161 O O . ARG A 1 152 ? -23.338 14.542 16.249 1.00 70.75 152 ARG A O 1
ATOM 1168 N N . GLN A 1 153 ? -23.627 15.648 14.317 1.00 74.06 153 GLN A N 1
ATOM 1169 C CA . GLN A 1 153 ? -25.063 15.860 14.475 1.00 74.06 153 GLN A CA 1
ATOM 1170 C C . GLN A 1 153 ? -25.840 14.536 14.381 1.00 74.06 153 GLN A C 1
ATOM 1172 O O . GLN A 1 153 ? -26.601 14.219 15.287 1.00 74.06 153 GLN A O 1
ATOM 1177 N N . SER A 1 154 ? -25.555 13.701 13.373 1.00 70.50 154 SER A N 1
ATOM 1178 C CA . SER A 1 154 ? -26.186 12.373 13.243 1.00 70.50 154 SER A CA 1
ATOM 1179 C C . SER A 1 154 ? -25.850 11.427 14.406 1.00 70.50 154 SER A C 1
ATOM 1181 O O . SER A 1 154 ? -26.677 10.613 14.821 1.00 70.50 154 SER A O 1
ATOM 1183 N N . PHE A 1 155 ? -24.652 11.571 14.982 1.00 73.75 155 PHE A N 1
ATOM 1184 C CA . PHE A 1 155 ? -24.280 10.895 16.221 1.00 73.75 155 PHE A CA 1
ATOM 1185 C C . PHE A 1 155 ? -25.163 11.349 17.390 1.00 73.75 155 PHE A C 1
ATOM 1187 O O . PHE A 1 155 ? -25.748 10.508 18.062 1.00 73.75 155 PHE A O 1
ATOM 1194 N N . GLN A 1 156 ? -25.308 12.660 17.607 1.00 74.88 156 GLN A N 1
ATOM 1195 C CA . GLN A 1 156 ? -26.125 13.207 18.697 1.00 74.88 156 GLN A CA 1
ATOM 1196 C C . GLN A 1 156 ? -27.606 12.832 18.572 1.00 74.88 156 GLN A C 1
ATOM 1198 O O . GLN A 1 156 ? -28.228 12.498 19.576 1.00 74.88 156 GLN A O 1
ATOM 1203 N N . GLU A 1 157 ? -28.155 12.821 17.357 1.00 77.56 157 GLU A N 1
ATOM 1204 C CA . GLU A 1 157 ? -29.525 12.367 17.086 1.00 77.56 157 GLU A CA 1
ATOM 1205 C C . GLU A 1 157 ? -29.704 10.879 17.432 1.00 77.56 157 GLU A C 1
ATOM 1207 O O . GLU A 1 157 ? -30.681 10.503 18.080 1.00 77.56 157 GLU A O 1
ATOM 1212 N N . SER A 1 158 ? -28.722 10.039 17.087 1.00 70.88 158 SER A N 1
ATOM 1213 C CA . SER A 1 158 ? -28.727 8.608 17.426 1.00 70.88 158 SER A CA 1
ATOM 1214 C C . SER A 1 158 ? -28.592 8.369 18.934 1.00 70.88 158 SER A C 1
ATOM 1216 O O . SER A 1 158 ? -29.275 7.509 19.485 1.00 70.88 158 SER A O 1
ATOM 1218 N N . VAL A 1 159 ? -27.748 9.153 19.618 1.00 73.50 159 VAL A N 1
ATOM 1219 C CA . VAL A 1 159 ? -27.622 9.130 21.084 1.00 73.50 159 VAL A CA 1
ATOM 1220 C C . VAL A 1 159 ? -28.943 9.522 21.738 1.00 73.50 159 VAL A C 1
ATOM 1222 O O . VAL A 1 159 ? -29.403 8.814 22.628 1.00 73.50 159 VAL A O 1
ATOM 1225 N N . ALA A 1 160 ? -29.577 10.606 21.285 1.00 75.75 160 ALA A N 1
ATOM 1226 C CA . ALA A 1 160 ? -30.852 11.067 21.827 1.00 75.75 160 ALA A CA 1
ATOM 1227 C C . ALA A 1 160 ? -31.960 10.020 21.635 1.00 75.75 160 ALA A C 1
ATOM 1229 O O . ALA A 1 160 ? -32.693 9.734 22.576 1.00 75.75 160 ALA A O 1
ATOM 1230 N N . MET A 1 161 ? -32.029 9.389 20.458 1.00 74.75 161 MET A N 1
ATOM 1231 C CA . MET A 1 161 ? -32.970 8.301 20.178 1.00 74.75 161 MET A CA 1
ATOM 1232 C C . MET A 1 161 ? -32.755 7.097 21.107 1.00 74.75 161 MET A C 1
ATOM 1234 O O . MET A 1 161 ? -33.715 6.568 21.663 1.00 74.75 161 MET A O 1
ATOM 1238 N N . LEU A 1 162 ? -31.506 6.661 21.297 1.00 69.12 162 LEU A N 1
ATOM 1239 C CA . LEU A 1 162 ? -31.187 5.530 22.174 1.00 69.12 162 LEU A CA 1
ATOM 1240 C C . LEU A 1 162 ? -31.462 5.857 23.646 1.00 69.12 162 LEU A C 1
ATOM 1242 O O . LEU A 1 162 ? -31.988 5.021 24.378 1.00 69.12 162 LEU A O 1
ATOM 1246 N N . GLN A 1 163 ? -31.170 7.083 24.080 1.00 69.88 163 GLN A N 1
ATOM 1247 C CA . GLN A 1 163 ? -31.490 7.547 25.428 1.00 69.88 163 GLN A CA 1
ATOM 1248 C C . GLN A 1 163 ? -33.001 7.630 25.676 1.00 69.88 163 GLN A C 1
ATOM 1250 O O . GLN A 1 163 ? -33.443 7.298 26.775 1.00 69.88 163 GLN A O 1
ATOM 1255 N N . ASP A 1 164 ? -33.787 8.045 24.681 1.00 68.44 164 ASP A N 1
ATOM 1256 C CA . ASP A 1 164 ? -35.247 8.121 24.781 1.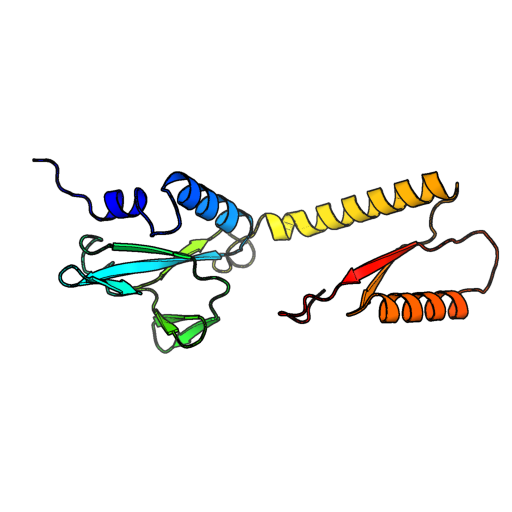00 68.44 164 ASP A CA 1
ATOM 1257 C C . ASP A 1 164 ? -35.881 6.720 24.826 1.00 68.44 164 ASP A C 1
ATOM 1259 O O . ASP A 1 164 ? -36.704 6.431 25.693 1.00 68.44 164 ASP A O 1
ATOM 1263 N N . ALA A 1 165 ? -35.406 5.801 23.977 1.00 63.66 165 ALA A N 1
ATOM 1264 C CA . ALA A 1 165 ? -35.884 4.419 23.922 1.00 63.66 165 ALA A CA 1
ATOM 1265 C C . ALA A 1 165 ? -35.525 3.582 25.166 1.00 63.66 165 ALA A C 1
ATOM 1267 O O . ALA A 1 165 ? -36.274 2.679 25.543 1.00 63.66 165 ALA A O 1
ATOM 1268 N N . HIS A 1 166 ? -34.389 3.865 25.814 1.00 59.19 166 HIS A N 1
ATOM 1269 C CA . HIS A 1 166 ? -33.867 3.077 26.938 1.00 59.19 166 HIS A CA 1
ATOM 1270 C C . HIS A 1 166 ? -34.003 3.759 28.308 1.00 59.19 166 HIS A C 1
ATOM 1272 O O . HIS A 1 166 ? -33.491 3.245 29.301 1.00 59.19 166 HIS A O 1
ATOM 1278 N N . ARG A 1 167 ? -34.752 4.865 28.416 1.00 54.47 167 ARG A N 1
ATOM 1279 C CA . ARG A 1 167 ? -34.986 5.601 29.678 1.00 54.47 167 ARG A CA 1
ATOM 1280 C C . ARG A 1 167 ? -35.858 4.871 30.714 1.00 54.47 167 ARG A C 1
ATOM 1282 O O . ARG A 1 167 ? -36.254 5.459 31.722 1.00 54.47 167 ARG A O 1
ATOM 1289 N N . GLY A 1 168 ? -36.178 3.601 30.479 1.00 44.88 168 GLY A N 1
ATOM 1290 C CA . GLY A 1 168 ? -36.949 2.759 31.383 1.00 44.88 168 GLY A CA 1
ATOM 1291 C C . GLY A 1 168 ? -36.074 2.132 32.469 1.00 44.88 168 GLY A C 1
ATOM 1292 O O . GLY A 1 168 ? -35.330 1.202 32.186 1.00 44.88 168 GLY A O 1
ATOM 1293 N N . ALA A 1 169 ? -36.275 2.594 33.707 1.00 38.00 169 ALA A N 1
ATOM 1294 C CA . ALA A 1 169 ? -35.766 2.070 34.982 1.00 38.00 169 ALA A CA 1
ATOM 1295 C C . ALA A 1 169 ? -34.402 2.595 35.475 1.00 38.00 169 ALA A C 1
ATOM 1297 O O . ALA A 1 169 ? -33.371 1.948 35.353 1.00 38.00 169 ALA A O 1
ATOM 1298 N N . GLY A 1 170 ? -34.472 3.711 36.212 1.00 41.62 170 GLY A N 1
ATOM 1299 C CA . GLY A 1 170 ? -33.582 3.999 37.340 1.00 41.62 170 GLY A CA 1
ATOM 1300 C C . GLY A 1 170 ? -32.173 4.490 36.996 1.00 41.62 170 GLY A C 1
ATOM 1301 O O . GLY A 1 170 ? -31.548 4.080 36.031 1.00 41.62 170 GLY A O 1
ATOM 1302 N N . SER A 1 171 ? -31.649 5.352 37.865 1.00 48.09 171 SER A N 1
ATOM 1303 C CA . SER A 1 171 ? -30.313 5.977 37.856 1.00 48.09 171 SER A CA 1
ATOM 1304 C C . SER A 1 171 ? -29.104 5.007 37.853 1.00 48.09 171 SER A C 1
ATOM 1306 O O . SER A 1 171 ? -27.990 5.425 38.154 1.00 48.09 171 SER A O 1
ATOM 1308 N N . ASN A 1 172 ? -29.293 3.719 37.560 1.00 40.84 172 ASN A N 1
ATOM 1309 C CA . ASN A 1 172 ? -28.334 2.650 37.845 1.00 40.84 172 ASN A CA 1
ATOM 1310 C C . ASN A 1 172 ? -27.711 1.981 36.611 1.00 40.84 172 ASN A C 1
ATOM 1312 O O . ASN A 1 172 ? -27.109 0.930 36.767 1.00 40.84 172 ASN A O 1
ATOM 1316 N N . ASN A 1 173 ? -27.819 2.559 35.412 1.00 44.84 173 ASN A N 1
ATOM 1317 C CA . ASN A 1 173 ? -27.261 1.958 34.193 1.00 44.84 173 ASN A CA 1
ATOM 1318 C C . ASN A 1 173 ? -26.828 3.028 33.169 1.00 44.84 173 ASN A C 1
ATOM 1320 O O . ASN A 1 173 ? -27.331 3.076 32.048 1.00 44.84 173 ASN A O 1
ATOM 1324 N N . ASN A 1 174 ? -25.910 3.928 33.542 1.00 54.88 174 ASN A N 1
ATOM 1325 C CA . ASN A 1 174 ? -25.377 4.899 32.580 1.00 54.88 174 ASN A CA 1
ATOM 1326 C C . ASN A 1 174 ? -24.615 4.168 31.462 1.00 54.88 174 ASN A C 1
ATOM 1328 O O . ASN A 1 174 ? -23.747 3.338 31.723 1.00 54.88 174 ASN A O 1
ATOM 1332 N N . VAL A 1 175 ? -24.979 4.458 30.216 1.00 56.03 175 VAL A N 1
ATOM 1333 C CA . VAL A 1 175 ? -24.385 3.873 29.011 1.00 56.03 175 VAL A CA 1
ATOM 1334 C C . VAL A 1 175 ? -23.519 4.928 28.338 1.00 56.03 175 VAL A C 1
ATOM 1336 O O . VAL A 1 175 ? -23.980 6.049 28.106 1.00 56.03 175 VAL A O 1
ATOM 1339 N N . THR A 1 176 ? -22.277 4.574 28.015 1.00 58.53 176 THR A N 1
ATOM 1340 C CA . THR A 1 176 ? -21.337 5.476 27.339 1.00 58.53 176 THR A CA 1
ATOM 1341 C C . THR A 1 176 ? -21.493 5.342 25.825 1.00 58.53 176 THR A C 1
ATOM 1343 O O . THR A 1 176 ? -21.529 4.232 25.285 1.00 58.53 176 THR A O 1
ATOM 1346 N N . TYR A 1 177 ? -21.586 6.475 25.129 1.00 59.69 177 TYR A N 1
ATOM 1347 C CA . TYR A 1 177 ? -21.687 6.529 23.672 1.00 59.69 177 TYR A CA 1
ATOM 1348 C C . TYR A 1 177 ? -20.413 7.128 23.091 1.00 59.69 177 TYR A C 1
ATOM 1350 O O . TYR A 1 177 ? -20.109 8.294 23.343 1.00 59.69 177 TYR A O 1
ATOM 1358 N N . THR A 1 178 ? -19.708 6.357 22.269 1.00 62.09 178 THR A N 1
ATOM 1359 C CA . THR A 1 178 ? -18.482 6.823 21.608 1.00 62.09 178 THR A CA 1
ATOM 1360 C C . THR A 1 178 ? -18.749 6.988 20.116 1.00 62.09 178 THR A C 1
ATOM 1362 O O . THR A 1 178 ? -19.332 6.111 19.470 1.00 62.09 178 THR A O 1
ATOM 1365 N N . HIS A 1 179 ? -18.365 8.142 19.563 1.00 54.38 179 HIS A N 1
ATOM 1366 C CA . HIS A 1 179 ? -18.537 8.437 18.140 1.00 54.38 179 HIS A CA 1
ATOM 1367 C C . HIS A 1 179 ? -17.400 7.813 17.335 1.00 54.38 179 HIS A C 1
ATOM 1369 O O . HIS A 1 179 ? -16.233 8.113 17.575 1.00 54.38 179 HIS A O 1
ATOM 1375 N N . ARG A 1 180 ? -17.750 6.993 16.340 1.00 62.12 180 ARG A N 1
ATOM 1376 C CA . ARG A 1 180 ? -16.811 6.534 15.314 1.00 62.12 180 ARG A CA 1
ATOM 1377 C C . ARG A 1 180 ? -17.124 7.250 13.996 1.00 62.12 180 ARG A C 1
ATOM 1379 O O . ARG A 1 180 ? -18.181 6.985 13.411 1.00 62.12 180 ARG A O 1
ATOM 1386 N N . PRO A 1 181 ? -16.283 8.196 13.544 1.00 60.84 181 PRO A N 1
ATOM 1387 C CA . PRO A 1 181 ? -16.503 8.873 12.274 1.00 60.84 181 PRO A CA 1
ATOM 1388 C C . PRO A 1 181 ? -16.305 7.898 11.111 1.00 60.84 181 PRO A C 1
ATOM 1390 O O . PRO A 1 181 ? -15.381 7.091 11.118 1.00 60.84 181 PRO A O 1
ATOM 1393 N N . VAL A 1 182 ? -17.173 7.991 10.105 1.00 51.19 182 VAL A N 1
ATOM 1394 C CA . VAL A 1 182 ? -17.032 7.226 8.860 1.00 51.19 182 VAL A CA 1
ATOM 1395 C C . VAL A 1 182 ? -15.931 7.859 8.015 1.00 51.19 182 VAL A C 1
ATOM 1397 O O . VAL A 1 182 ? -15.964 9.066 7.763 1.00 51.19 182 VAL A O 1
ATOM 1400 N N . ASP A 1 183 ? -14.980 7.054 7.542 1.00 49.84 183 ASP A N 1
ATOM 1401 C CA . ASP A 1 183 ? -13.996 7.513 6.562 1.00 49.84 183 ASP A CA 1
ATOM 1402 C C . ASP A 1 183 ? -14.709 7.862 5.245 1.00 49.84 183 ASP A C 1
ATOM 1404 O O . ASP A 1 183 ? -15.290 7.006 4.569 1.00 49.84 183 ASP A O 1
ATOM 1408 N N . SER A 1 184 ? -14.654 9.141 4.869 1.00 49.22 184 SER A N 1
ATOM 1409 C CA . SER A 1 184 ? -15.346 9.699 3.705 1.00 49.22 184 SER A CA 1
ATOM 1410 C C . SER A 1 184 ? -14.862 9.141 2.364 1.00 49.22 184 SER A C 1
ATOM 1412 O O . SER A 1 184 ? -15.567 9.281 1.365 1.00 49.22 184 SER A O 1
ATOM 1414 N N . LYS A 1 185 ? -13.693 8.488 2.319 1.00 45.28 185 LYS A N 1
ATOM 1415 C CA . LYS A 1 185 ? -13.153 7.867 1.099 1.00 45.28 185 LYS A CA 1
ATOM 1416 C C . LYS A 1 185 ? -13.557 6.407 0.932 1.00 45.28 185 LYS A C 1
ATOM 1418 O O . LYS A 1 185 ? -13.650 5.934 -0.198 1.00 45.28 185 LYS A O 1
ATOM 1423 N N . THR A 1 186 ? -13.760 5.685 2.031 1.00 49.44 186 THR A N 1
ATOM 1424 C CA . THR A 1 186 ? -13.949 4.226 2.006 1.00 49.44 186 THR A CA 1
ATOM 1425 C C . THR A 1 186 ? -15.339 3.784 2.456 1.00 49.44 186 THR A C 1
ATOM 1427 O O . THR A 1 186 ? -15.709 2.635 2.212 1.00 49.44 186 THR A O 1
ATOM 1430 N N . GLY A 1 187 ? -16.129 4.678 3.068 1.00 42.28 187 GLY A N 1
ATOM 1431 C CA . GLY A 1 187 ? -17.485 4.392 3.546 1.00 42.28 187 GLY A CA 1
ATOM 1432 C C . GLY A 1 187 ? -17.529 3.367 4.682 1.00 42.28 187 GLY A C 1
ATOM 1433 O O . GLY A 1 187 ? -18.580 2.782 4.939 1.00 42.28 187 GLY A O 1
ATOM 1434 N N . LYS A 1 188 ? -16.387 3.110 5.327 1.00 41.69 188 LYS A N 1
ATOM 1435 C CA . LYS A 1 188 ? -16.233 2.120 6.394 1.00 41.69 188 LYS A CA 1
ATOM 1436 C C . LYS A 1 188 ? -16.047 2.798 7.763 1.00 41.69 188 LYS A C 1
ATOM 1438 O O . LYS A 1 188 ? -15.588 3.944 7.798 1.00 41.69 188 LYS A O 1
ATOM 1443 N N . PRO A 1 189 ? -16.435 2.112 8.860 1.00 45.19 189 PRO A N 1
ATOM 1444 C CA . PRO A 1 189 ? -16.151 2.549 10.228 1.00 45.19 189 PRO A CA 1
ATOM 1445 C C . PRO A 1 189 ? -14.658 2.521 10.581 1.00 45.19 189 PRO A C 1
ATOM 1447 O O . PRO A 1 189 ? -13.907 1.747 9.941 1.00 45.19 189 PRO A O 1
#

Secondary structure (DSSP, 8-state):
-----HHHHHHHS-SSS--HHHHHHHHHHHHHHSSEEEEEEEEEETTEEEEB--STTTTTTTEEEEEE--S-EEEEETTEEEEEETTEEEETTTEEEEESS-BTTBTTT---HHHHHHHHHHHHHHHHHHHHHHHHHSS--SEEEEEEESSHHHHHHHHHHHHHHT--S-TT--EEEEEEE--TTT---

Mean predicted aligned error: 14.32 Å

pLDDT: mean 74.54, std 14.22, range [38.0, 93.19]